Protein 4GEQ (pdb70)

Sequence (331 aa):
NDAAEVALYERLLQLRVLPGASDVHDVRFVFGDDSRCCWIEVAMHGDHVIGNSHPALDPKSRATLEHVLTVQGDLAAFLVVARDMLLASLANENILKLKLYRSLGVILDLENDQVLINRNDGNIDILPLDNNLSDFYKTKYIWERLGKMNDAAEVALYERLLQLRVLPGASDVHDVRFVFGDDSRCWIEVAMHGDHVIGNSHPALDPKSRATLEHVLTVQGDLAAFLVVARDMLLASLANENILKLKLYRSLGVILDLENDQVLINRDGNIDILPLDNNLSSDFYKTKYIWERLGKDPNEVRSFLQDLSQVLARKDPNEVRSFLQDLSQVLAR

GO terms:
  GO:0000776 kinetochore (C, IDA)
  GO:0031262 Ndc80 complex (C, IDA)
  GO:0000776 kinetochore (C, IMP)
  GO:0098653 centromere clustering (P, IMP)
  GO:0007059 chromosome segregation (P, IMP)
  GO:0031262 Ndc80 complex (C, IPI)
  GO:0005634 nucleus (C, EXP)
  GO:0005515 protein binding (F, IPI)
  GO:0000940 outer kinetochore (C, IDA)

CATH classification: 3.30.457.50

Radius of gyration: 21.84 Å; Cα contacts (8 Å, |Δi|>4): 534; chains: 6; bounding box: 34×61×45 Å

Structure (mmCIF, N/CA/C/O backbone):
data_4GEQ
#
_entry.id   4GEQ
#
_cell.length_a   34.142
_cell.length_b   61.848
_cell.length_c   139.056
_cell.angle_alpha   90.00
_cell.angle_beta   90.00
_cell.angle_gamma   90.00
#
_symmetry.space_group_name_H-M   'P 21 21 21'
#
loop_
_entity.id
_entity.type
_entity.pdbx_description
1 polymer 'Kinetochore protein SPC25'
2 polymer 'Kinetochore protein SPC24'
3 polymer 'Kinetochore-associated protein CNN1'
4 non-polymer GLYCEROL
5 water water
#
loop_
_atom_site.group_PDB
_atom_site.id
_atom_site.type_symbol
_atom_site.label_atom_id
_atom_site.label_alt_id
_atom_site.label_comp_id
_atom_site.label_asym_id
_atom_site.label_entity_id
_atom_site.label_seq_id
_atom_site.pdbx_PDB_ins_code
_atom_site.Cartn_x
_atom_site.Cartn_y
_atom_site.Cartn_z
_atom_site.occupancy
_atom_site.B_iso_or_equiv
_atom_site.auth_seq_id
_atom_site.auth_comp_id
_atom_site.auth_asym_id
_atom_site.auth_atom_id
_atom_site.pdbx_PDB_model_num
ATOM 1 N N . ASN A 1 2 ? -8.170 -11.958 5.331 1.00 29.97 133 ASN A N 1
ATOM 2 C CA . ASN A 1 2 ? -8.803 -12.566 6.518 1.00 31.60 133 ASN A CA 1
ATOM 3 C C . ASN A 1 2 ? -8.436 -11.751 7.768 1.00 32.24 133 ASN A C 1
ATOM 4 O O . ASN A 1 2 ? -7.248 -11.551 8.007 1.00 31.52 133 ASN A O 1
ATOM 9 N N . ASP A 1 3 ? -9.437 -11.265 8.540 1.00 28.88 134 ASP A N 1
ATOM 10 C CA . ASP A 1 3 ? -9.232 -10.324 9.646 1.00 28.10 134 ASP A CA 1
ATOM 11 C C . ASP A 1 3 ? -8.213 -10.776 10.705 1.00 31.36 134 ASP A C 1
ATOM 12 O O . ASP A 1 3 ? -7.353 -9.969 11.113 1.00 25.68 134 ASP A O 1
ATOM 17 N N . ALA A 1 4 ? -8.308 -12.042 11.150 1.00 31.20 135 ALA A N 1
ATOM 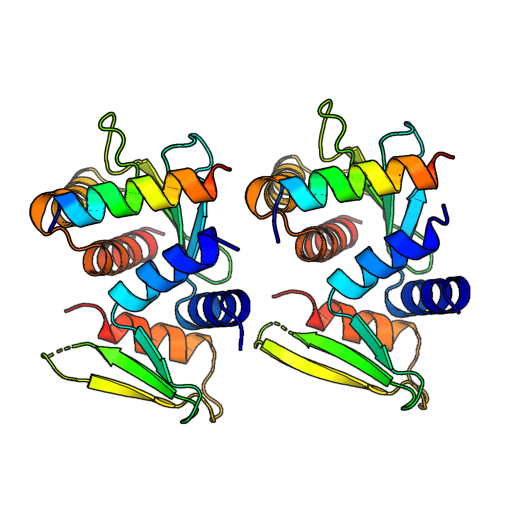18 C CA . ALA A 1 4 ? -7.422 -12.581 12.187 1.00 30.29 135 ALA A CA 1
ATOM 19 C C . ALA A 1 4 ? -5.970 -12.692 11.673 1.00 31.95 135 ALA A C 1
ATOM 20 O O . ALA A 1 4 ? -5.017 -12.480 12.443 1.00 30.30 135 ALA A O 1
ATOM 22 N N . ALA A 1 5 ? -5.817 -13.023 10.392 1.00 28.31 136 ALA A N 1
ATOM 23 C CA . ALA A 1 5 ? -4.521 -13.142 9.713 1.00 28.24 136 ALA A CA 1
ATOM 24 C C . ALA A 1 5 ? -3.897 -11.750 9.543 1.00 27.93 136 ALA A C 1
ATOM 25 O O . ALA A 1 5 ? -2.697 -11.590 9.764 1.00 25.57 136 ALA A O 1
ATOM 27 N N . GLU A 1 6 ? -4.736 -10.740 9.207 1.00 22.74 137 GLU A N 1
ATOM 28 C CA . GLU A 1 6 ? -4.312 -9.344 9.093 1.00 22.02 137 GLU A CA 1
ATOM 29 C C . GLU A 1 6 ? -3.809 -8.851 10.437 1.00 24.67 137 GLU A C 1
ATOM 30 O O . GLU A 1 6 ? -2.812 -8.132 10.494 1.00 24.48 137 GLU A O 1
ATOM 36 N N . VAL A 1 7 ? -4.543 -9.190 11.519 1.00 20.85 138 VAL A N 1
ATOM 37 C CA . VAL A 1 7 ? -4.198 -8.794 12.890 1.00 19.85 138 VAL A CA 1
ATOM 38 C C . VAL A 1 7 ? -2.818 -9.359 13.241 1.00 24.18 138 VAL A C 1
ATOM 39 O O . VAL A 1 7 ? -1.965 -8.615 13.712 1.00 22.76 138 VAL A O 1
ATOM 43 N N . ALA A 1 8 ? -2.635 -10.680 13.037 1.00 21.46 139 ALA A N 1
ATOM 44 C CA . ALA A 1 8 ? -1.395 -11.402 13.263 1.00 22.89 139 ALA A CA 1
ATOM 45 C C . ALA A 1 8 ? -0.222 -10.714 12.536 1.00 23.79 139 ALA A C 1
ATOM 46 O O . ALA A 1 8 ? 0.844 -10.554 13.126 1.00 22.85 139 ALA A O 1
ATOM 48 N N . LEU A 1 9 ? -0.451 -10.250 11.298 1.00 19.84 140 LEU A N 1
ATOM 49 C CA . LEU A 1 9 ? 0.572 -9.579 10.484 1.00 19.27 140 LEU A CA 1
ATOM 50 C C . LEU A 1 9 ? 0.907 -8.197 11.054 1.00 22.88 140 LEU A C 1
ATOM 51 O O . LEU A 1 9 ? 2.076 -7.864 11.189 1.00 23.13 140 LEU A O 1
ATOM 56 N N . TYR A 1 10 ? -0.106 -7.410 11.403 1.00 21.69 141 TYR A N 1
ATOM 57 C CA . TYR A 1 10 ? 0.093 -6.097 12.041 1.00 22.08 141 TYR A CA 1
ATOM 58 C C . TYR A 1 10 ? 0.876 -6.239 13.359 1.00 25.28 141 TYR A C 1
ATOM 59 O O . TYR A 1 10 ? 1.781 -5.443 13.646 1.00 25.39 141 TYR A O 1
ATOM 68 N N . GLU A 1 11 ? 0.525 -7.270 14.148 1.00 20.04 142 GLU A N 1
ATOM 69 C CA . GLU A 1 11 ? 1.192 -7.566 15.435 1.00 17.40 142 GLU A CA 1
ATOM 70 C C . GLU A 1 11 ? 2.661 -7.863 15.197 1.00 23.05 142 GLU A C 1
ATOM 71 O O . GLU A 1 11 ? 3.502 -7.349 15.913 1.00 21.81 142 GLU A O 1
ATOM 77 N N . ARG A 1 12 ? 2.973 -8.655 14.165 1.00 23.40 143 ARG A N 1
ATOM 78 C CA . ARG A 1 12 ? 4.353 -9.007 13.841 1.00 24.82 143 ARG A CA 1
ATOM 79 C C . ARG A 1 12 ? 5.122 -7.762 13.311 1.00 28.88 143 ARG A C 1
ATOM 80 O O . ARG A 1 12 ? 6.267 -7.540 13.711 1.00 28.04 143 ARG A O 1
ATOM 88 N N . LEU A 1 13 ? 4.505 -6.968 12.415 1.00 24.82 144 LEU A N 1
ATOM 89 C CA . LEU A 1 13 ? 5.152 -5.769 11.852 1.00 22.86 144 LEU A CA 1
ATOM 90 C C . LEU A 1 13 ? 5.391 -4.693 12.906 1.00 22.51 144 LEU A C 1
ATOM 91 O O . LEU A 1 13 ? 6.500 -4.213 13.005 1.00 21.66 144 LEU A O 1
ATOM 96 N N . LEU A 1 14 ? 4.390 -4.369 13.738 1.00 17.73 145 LEU A N 1
ATOM 97 C CA . LEU A 1 14 ? 4.499 -3.295 14.713 0.50 15.08 145 LEU A CA 1
ATOM 98 C C . LEU A 1 14 ? 4.982 -3.741 16.083 1.00 20.43 145 LEU A C 1
ATOM 99 O O . LEU A 1 14 ? 5.350 -2.907 16.914 1.00 16.72 145 LEU A O 1
ATOM 104 N N . GLN A 1 15 ? 4.929 -5.046 16.361 1.00 18.66 146 GLN A N 1
ATOM 105 C CA . GLN A 1 15 ? 5.216 -5.606 17.675 1.00 17.41 146 GLN A CA 1
ATOM 106 C C . GLN A 1 15 ? 4.314 -4.879 18.700 1.00 23.53 146 GLN A C 1
ATOM 107 O O . GLN A 1 15 ? 4.770 -4.500 19.786 1.00 24.69 146 GLN A O 1
ATOM 113 N N . LEU A 1 16 ? 3.027 -4.636 18.291 1.00 21.66 147 LEU A N 1
ATOM 114 C CA . LEU A 1 16 ? 2.001 -4.011 19.103 1.00 21.04 147 LEU A CA 1
ATOM 115 C C . LEU A 1 16 ? 0.774 -4.955 19.179 1.00 23.76 147 LEU A C 1
ATOM 116 O O . LEU A 1 16 ? 0.167 -5.305 18.161 1.00 18.99 147 LEU A O 1
ATOM 121 N N . ARG A 1 17 ? 0.466 -5.375 20.414 1.00 19.91 148 ARG A N 1
ATOM 122 C CA . ARG A 1 17 ? -0.602 -6.299 20.723 1.00 20.17 148 ARG A CA 1
ATOM 123 C C . ARG A 1 17 ? -1.621 -5.618 21.603 1.00 23.44 148 ARG A C 1
ATOM 124 O O . ARG A 1 17 ? -1.262 -4.996 22.586 1.00 22.90 148 ARG A O 1
ATOM 132 N N . VAL A 1 18 ? -2.881 -5.745 21.249 1.00 22.74 149 VAL A N 1
ATOM 133 C CA . VAL A 1 18 ? -4.016 -5.111 21.957 1.00 23.33 149 VAL A CA 1
ATOM 134 C C . VAL A 1 18 ? -4.720 -6.168 22.754 1.00 25.98 149 VAL A C 1
ATOM 135 O O . VAL A 1 18 ? -5.253 -7.120 22.191 1.00 26.62 149 VAL A O 1
ATOM 139 N N . LEU A 1 19 ? -4.690 -6.009 24.080 1.00 22.39 150 LEU A N 1
ATOM 140 C CA . LEU A 1 19 ? -5.194 -6.973 25.029 1.00 22.03 150 LEU A CA 1
ATOM 141 C C . LEU A 1 19 ? -6.248 -6.415 26.003 1.00 24.30 150 LEU A C 1
ATOM 142 O O . LEU A 1 19 ? -6.287 -5.209 26.252 1.00 21.13 150 LEU A O 1
ATOM 147 N N . PRO A 1 20 ? -7.047 -7.287 26.653 1.00 23.71 151 PRO A N 1
ATOM 148 C CA . PRO A 1 20 ? -7.950 -6.781 27.710 1.00 25.49 151 PRO A CA 1
ATOM 149 C C . PRO A 1 20 ? -7.140 -6.238 28.889 1.00 29.40 151 PRO A C 1
ATOM 150 O O . PRO A 1 20 ? -5.993 -6.660 29.116 1.00 25.62 151 PRO A O 1
ATOM 154 N N . GLY A 1 21 ? -7.730 -5.312 29.637 1.00 28.86 152 GLY A N 1
ATOM 155 C CA . GLY A 1 21 ? -7.084 -4.772 30.829 1.00 28.46 152 GLY A CA 1
ATOM 156 C C . GLY A 1 21 ? -6.893 -5.888 31.837 1.00 33.25 152 GLY A C 1
ATOM 157 O O . GLY A 1 21 ? -7.699 -6.821 31.863 1.00 33.41 152 GLY A O 1
ATOM 158 N N . ALA A 1 22 ? -5.800 -5.859 32.624 1.00 31.32 153 ALA A N 1
ATOM 159 C CA . ALA A 1 22 ? -5.563 -6.919 33.613 1.00 32.67 153 ALA A CA 1
ATOM 160 C C . ALA A 1 22 ? -6.451 -6.734 34.820 1.00 38.42 153 ALA A C 1
ATOM 161 O O . ALA A 1 22 ? -7.042 -7.695 35.301 1.00 40.29 153 ALA A O 1
ATOM 163 N N . SER A 1 23 ? -6.539 -5.487 35.298 1.00 35.14 154 SER A N 1
ATOM 164 C CA . SER A 1 23 ? -7.263 -5.075 36.490 1.00 36.00 154 SER A CA 1
ATOM 165 C C . SER A 1 23 ? -8.771 -4.898 36.271 1.00 40.08 154 SER A C 1
ATOM 166 O O . SER A 1 23 ? -9.555 -5.415 37.065 1.00 44.40 154 SER A O 1
ATOM 169 N N . ASP A 1 24 ? -9.184 -4.155 35.231 1.00 32.50 155 ASP A N 1
ATOM 170 C CA . ASP A 1 24 ? -10.583 -3.810 35.016 1.00 32.14 155 ASP A CA 1
ATOM 171 C C . ASP A 1 24 ? -11.081 -4.092 33.583 1.00 35.09 155 ASP A C 1
ATOM 172 O O . ASP A 1 24 ? -10.285 -4.185 32.633 1.00 32.45 155 ASP A O 1
ATOM 177 N N . VAL A 1 25 ? -12.416 -4.193 33.445 1.00 32.95 156 VAL A N 1
ATOM 178 C CA . VAL A 1 25 ? -13.140 -4.435 32.196 1.00 33.97 156 VAL A CA 1
ATOM 179 C C . VAL A 1 25 ? -13.083 -3.194 31.294 1.00 34.63 156 VAL A C 1
ATOM 180 O O . VAL A 1 25 ? -13.222 -3.348 30.096 1.00 36.05 156 VAL A O 1
ATOM 184 N N . HIS A 1 26 ? -12.880 -1.980 31.848 1.00 30.03 157 HIS A N 1
ATOM 185 C CA . HIS A 1 26 ? -12.833 -0.750 31.047 1.00 29.32 157 HIS A CA 1
ATOM 186 C C . HIS A 1 26 ? -11.458 -0.445 30.478 1.00 31.85 157 HIS A C 1
ATOM 187 O O . HIS A 1 26 ? -11.334 0.512 29.710 1.00 31.15 157 HIS A O 1
ATOM 194 N N . ASP A 1 27 ? -10.425 -1.244 30.816 1.00 26.69 158 ASP A N 1
ATOM 195 C CA . ASP A 1 27 ? -9.094 -0.964 30.329 1.00 26.03 158 ASP A CA 1
ATOM 196 C C . ASP A 1 27 ? -8.730 -1.745 29.081 1.00 27.68 158 ASP A C 1
ATOM 197 O O . ASP A 1 27 ? -9.144 -2.892 28.888 1.00 29.67 158 ASP A O 1
ATOM 202 N N . VAL A 1 28 ? -7.945 -1.089 28.246 1.00 18.16 159 VAL A N 1
ATOM 203 C CA . VAL A 1 28 ? -7.356 -1.647 27.049 1.00 16.91 159 VAL A CA 1
ATOM 204 C C . VAL A 1 28 ? -5.866 -1.662 27.337 1.00 21.02 159 VAL A C 1
ATOM 205 O O . VAL A 1 28 ? -5.333 -0.616 27.720 1.00 22.87 159 VAL A O 1
ATOM 209 N N . ARG A 1 29 ? -5.201 -2.817 27.194 1.00 15.14 160 ARG A N 1
ATOM 210 C CA . ARG A 1 29 ? -3.755 -2.881 27.434 1.00 15.69 160 ARG A CA 1
ATOM 211 C C . ARG A 1 29 ? -3.008 -2.951 26.096 1.00 20.25 160 ARG A C 1
ATOM 212 O O . ARG A 1 29 ? -3.299 -3.829 25.284 1.00 21.67 160 ARG A O 1
ATOM 220 N N . PHE A 1 30 ? -2.109 -1.980 25.845 1.00 15.68 161 PHE A N 1
ATOM 221 C CA . PHE A 1 30 ? -1.256 -1.895 24.644 1.00 14.88 161 PHE A CA 1
ATOM 222 C C . PHE A 1 30 ? 0.099 -2.427 25.039 1.00 20.27 161 PHE A C 1
ATOM 223 O O . PHE A 1 30 ? 0.713 -1.881 25.945 1.00 18.92 161 PHE A O 1
ATOM 231 N N . VAL A 1 31 ? 0.522 -3.530 24.443 1.00 17.14 162 VAL A N 1
ATOM 232 C CA . VAL A 1 31 ? 1.777 -4.197 24.762 1.00 15.23 162 VAL A CA 1
ATOM 233 C C . VAL A 1 31 ? 2.713 -3.980 23.603 1.00 20.63 162 VAL A C 1
ATOM 234 O O . VAL A 1 31 ? 2.347 -4.261 22.453 1.00 17.63 162 VAL A O 1
ATOM 238 N N . PHE A 1 32 ? 3.927 -3.483 23.898 1.00 18.32 163 PHE A N 1
ATOM 239 C CA . PHE A 1 32 ? 4.930 -3.221 22.875 1.00 18.44 163 PHE A CA 1
ATOM 240 C C . PHE A 1 32 ? 6.129 -4.163 23.028 1.00 24.27 163 PHE A C 1
ATOM 241 O O . PHE A 1 32 ? 6.533 -4.489 24.145 1.00 21.54 163 PHE A O 1
ATOM 249 N N . GLY A 1 33 ? 6.689 -4.565 21.904 1.00 24.91 164 GLY A N 1
ATOM 250 C CA . GLY A 1 33 ? 7.897 -5.388 21.874 1.00 27.75 164 GLY A CA 1
ATOM 251 C C . GLY A 1 33 ? 7.639 -6.858 21.639 1.00 35.06 164 GLY A C 1
ATOM 252 O O . GLY A 1 33 ? 6.587 -7.378 22.019 1.00 32.78 164 GLY A O 1
ATOM 253 N N . ASP A 1 34 ? 8.628 -7.531 21.033 1.00 37.58 165 ASP A N 1
ATOM 254 C CA . ASP A 1 34 ? 8.591 -8.954 20.686 1.00 40.53 165 ASP A CA 1
ATOM 255 C C . ASP A 1 34 ? 8.381 -9.821 21.927 1.00 46.87 165 ASP A C 1
ATOM 256 O O . ASP A 1 34 ? 7.563 -10.738 21.893 1.00 48.91 165 ASP A O 1
ATOM 258 N N . ASP A 1 35 ? 9.059 -9.487 23.029 1.00 43.17 166 ASP A N 1
ATOM 259 C CA . ASP A 1 35 ? 8.968 -10.201 24.304 1.00 43.66 166 ASP A CA 1
ATOM 260 C C . ASP A 1 35 ? 7.884 -9.628 25.235 1.00 48.31 166 ASP A C 1
ATOM 261 O O . ASP A 1 35 ? 7.770 -10.081 26.375 1.00 49.15 166 ASP A O 1
ATOM 266 N N . SER A 1 36 ? 7.093 -8.636 24.759 1.00 45.12 167 SER A N 1
ATOM 267 C CA . SER A 1 36 ? 6.047 -7.965 25.551 1.00 44.30 167 SER A CA 1
ATOM 268 C C . SER A 1 36 ? 6.685 -7.269 26.787 1.00 45.80 167 SER A C 1
ATOM 269 O O . SER A 1 36 ? 6.144 -7.323 27.891 1.00 46.84 167 SER A O 1
ATOM 272 N N . ARG A 1 37 ? 7.857 -6.641 26.575 1.00 38.75 168 ARG A N 1
ATOM 273 C CA . ARG A 1 37 ? 8.658 -5.995 27.612 1.00 38.39 168 ARG A CA 1
ATOM 274 C C . ARG A 1 37 ? 8.008 -4.736 28.206 1.00 37.14 168 ARG A C 1
ATOM 275 O O . ARG A 1 37 ? 8.307 -4.397 29.350 1.00 37.77 168 ARG A O 1
ATOM 277 N N . CYS A 1 38 ? 7.151 -4.034 27.440 1.00 27.73 169 CYS A N 1
ATOM 278 C CA A CYS A 1 38 ? 6.515 -2.872 28.023 0.50 25.68 169 CYS A CA 1
ATOM 279 C CA B CYS A 1 38 ? 6.525 -2.776 27.863 0.50 25.27 169 CYS A CA 1
ATOM 280 C C . CYS A 1 38 ? 5.038 -2.800 27.622 1.00 26.32 169 CYS A C 1
ATOM 281 O O . CYS A 1 38 ? 4.618 -3.355 26.610 1.00 25.71 169 CYS A O 1
ATOM 286 N N . TRP A 1 39 ? 4.250 -2.150 28.479 1.00 20.03 170 TRP A N 1
ATOM 287 C CA . TRP A 1 39 ? 2.803 -2.044 28.261 1.00 18.76 170 TRP A CA 1
ATOM 288 C C . TRP A 1 39 ? 2.233 -0.810 28.913 1.00 17.88 170 TRP A C 1
ATOM 289 O O . TRP A 1 39 ? 2.840 -0.274 29.840 1.00 17.05 170 TRP A O 1
ATOM 300 N N . ILE A 1 40 ? 1.045 -0.398 28.474 1.00 13.28 171 ILE A N 1
ATOM 301 C CA . ILE A 1 40 ? 0.333 0.735 29.061 1.00 13.63 171 ILE A CA 1
ATOM 302 C C . ILE A 1 40 ? -1.163 0.468 28.960 1.00 16.22 171 ILE A C 1
ATOM 303 O O . ILE A 1 40 ? -1.639 0.059 27.897 1.00 16.70 171 ILE A O 1
ATOM 308 N N . GLU A 1 41 ? -1.908 0.740 30.047 1.00 15.03 172 GLU A N 1
ATOM 309 C CA . GLU A 1 41 ? -3.381 0.575 30.005 1.00 13.26 172 GLU A CA 1
ATOM 310 C C . GLU A 1 41 ? -4.077 1.918 29.954 1.00 17.68 172 GLU A C 1
ATOM 311 O O . GLU A 1 41 ? -3.577 2.885 30.525 1.00 17.48 172 GLU A O 1
ATOM 317 N N . VAL A 1 42 ? -5.238 1.991 29.239 1.00 14.99 173 VAL A N 1
ATOM 318 C CA . VAL A 1 42 ? -6.028 3.204 29.101 1.00 15.77 173 VAL A CA 1
ATOM 319 C C . VAL A 1 42 ? -7.493 2.825 29.290 1.00 24.98 173 VAL A C 1
ATOM 320 O O . VAL A 1 42 ? -7.892 1.706 28.950 1.00 25.21 173 VAL A O 1
ATOM 324 N N . ALA A 1 43 ? -8.284 3.764 29.813 1.00 24.65 174 ALA A N 1
ATOM 325 C CA . ALA A 1 43 ? -9.715 3.597 30.094 1.00 27.71 174 ALA A CA 1
ATOM 326 C C . ALA A 1 43 ? -10.437 4.860 29.725 1.00 38.36 174 ALA A C 1
ATOM 327 O O . ALA A 1 43 ? -9.864 5.953 29.867 1.00 39.24 174 ALA A O 1
ATOM 329 N N . MET A 1 44 ? -11.698 4.737 29.254 1.00 38.78 175 MET A N 1
ATOM 330 C CA . MET A 1 44 ? -12.496 5.909 28.901 1.00 41.47 175 MET A CA 1
ATOM 331 C C . MET A 1 44 ? -13.838 5.854 29.628 1.00 49.41 175 MET A C 1
ATOM 332 O O . MET A 1 44 ? -14.879 6.245 29.080 1.00 50.20 175 MET A O 1
ATOM 337 N N . HIS A 1 45 ? -13.792 5.404 30.900 1.00 47.83 176 HIS A N 1
ATOM 338 C CA . HIS A 1 45 ? -14.968 5.272 31.753 1.00 50.90 176 HIS A CA 1
ATOM 339 C C . HIS A 1 45 ? -15.112 6.480 32.723 1.00 58.20 176 HIS A C 1
ATOM 340 O O . HIS A 1 45 ? -16.102 6.564 33.462 1.00 58.80 176 HIS A O 1
ATOM 347 N N . GLY A 1 46 ? -14.176 7.431 32.643 1.00 55.45 177 GLY A N 1
ATOM 348 C CA . GLY A 1 46 ? -14.222 8.669 33.416 1.00 57.59 177 GLY A CA 1
ATOM 349 C C . GLY A 1 46 ? -13.576 8.661 34.784 1.00 62.51 177 GLY A C 1
ATOM 350 O O . GLY A 1 46 ? -13.443 9.725 35.396 1.00 65.35 177 GLY A O 1
ATOM 351 N N . ASP A 1 47 ? -13.188 7.472 35.286 1.00 56.02 178 ASP A N 1
ATOM 352 C CA . ASP A 1 47 ? -12.533 7.327 36.589 1.00 54.41 178 ASP A CA 1
ATOM 353 C C . ASP A 1 47 ?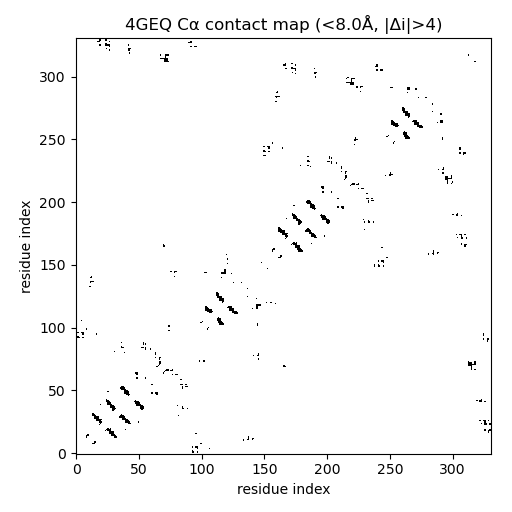 -11.079 7.794 36.504 1.00 54.90 178 ASP A C 1
ATOM 354 O O . ASP A 1 47 ? -10.516 8.246 37.512 1.00 54.03 178 ASP A O 1
ATOM 359 N N . HIS A 1 48 ? -10.466 7.624 35.290 1.00 46.66 179 HIS A N 1
ATOM 360 C CA . HIS A 1 48 ? -9.097 7.971 34.903 1.00 43.10 179 HIS A CA 1
ATOM 361 C C . HIS A 1 48 ? -8.956 7.767 33.387 1.00 42.91 179 HIS A C 1
ATOM 362 O O . HIS A 1 48 ? -9.821 7.133 32.781 1.00 43.98 179 HIS A O 1
ATOM 369 N N . VAL A 1 49 ? -7.870 8.267 32.788 1.00 33.61 180 VAL A N 1
ATOM 370 C CA . VAL A 1 49 ? -7.588 8.080 31.365 1.00 31.23 180 VAL A CA 1
ATOM 371 C C . VAL A 1 49 ? -6.364 7.141 31.269 1.00 30.25 180 VAL A C 1
ATOM 372 O O . VAL A 1 49 ? -6.507 6.000 30.842 1.00 29.20 180 VAL A O 1
ATOM 376 N N . ILE A 1 50 ? -5.199 7.584 31.746 1.00 24.18 181 ILE A N 1
ATOM 377 C CA . ILE A 1 50 ? -3.997 6.762 31.741 1.00 21.60 181 ILE A CA 1
ATOM 378 C C . ILE A 1 50 ? -4.044 5.842 32.958 1.00 22.46 181 ILE A C 1
ATOM 379 O O . ILE A 1 50 ? -4.157 6.319 34.075 1.00 22.50 181 ILE A O 1
ATOM 384 N N . GLY A 1 51 ? -4.023 4.533 32.721 1.00 17.17 182 GLY A N 1
ATOM 385 C CA . GLY A 1 51 ? -4.034 3.559 33.804 1.00 17.00 182 GLY A CA 1
ATOM 386 C C . GLY A 1 51 ? -2.604 3.221 34.147 1.00 22.34 182 GLY A C 1
ATOM 387 O O . GLY A 1 51 ? -1.735 4.108 34.161 1.00 23.06 182 GLY A O 1
ATOM 388 N N . ASN A 1 52 ? -2.357 1.929 34.447 1.00 16.92 183 ASN A N 1
ATOM 389 C CA . ASN A 1 52 ? -1.053 1.437 34.849 1.00 14.28 183 ASN A CA 1
ATOM 390 C C . ASN A 1 52 ? -0.163 1.232 33.640 1.00 18.62 183 ASN A C 1
ATOM 391 O O . ASN A 1 52 ? -0.645 1.193 32.503 1.00 15.57 183 ASN A O 1
ATOM 396 N N . SER A 1 53 ? 1.147 1.104 33.873 1.00 17.14 184 SER A N 1
ATOM 397 C CA . SER A 1 53 ? 2.064 0.855 32.775 1.00 17.55 184 SER A CA 1
ATOM 398 C C . SER A 1 53 ? 3.325 0.152 33.287 1.00 21.29 184 SER A C 1
ATOM 399 O O . SER A 1 53 ? 3.556 0.056 34.492 1.00 20.47 184 SER A O 1
ATOM 402 N N . HIS A 1 54 ? 4.067 -0.411 32.388 1.00 18.61 185 HIS A N 1
ATOM 403 C CA . HIS A 1 54 ? 5.346 -0.991 32.711 1.00 21.91 185 HIS A CA 1
ATOM 404 C C . HIS A 1 54 ? 6.321 -0.587 31.637 1.00 26.68 185 HIS A C 1
ATOM 405 O O . HIS A 1 54 ? 6.085 -0.938 30.494 1.00 27.06 185 HIS A O 1
ATOM 412 N N . PRO A 1 55 ? 7.414 0.134 31.954 1.00 23.61 186 PRO A N 1
ATOM 413 C CA . PRO A 1 55 ? 7.752 0.709 33.274 1.00 23.30 186 PRO A CA 1
ATOM 414 C C . PRO A 1 55 ? 6.700 1.767 33.668 1.00 24.32 186 PRO A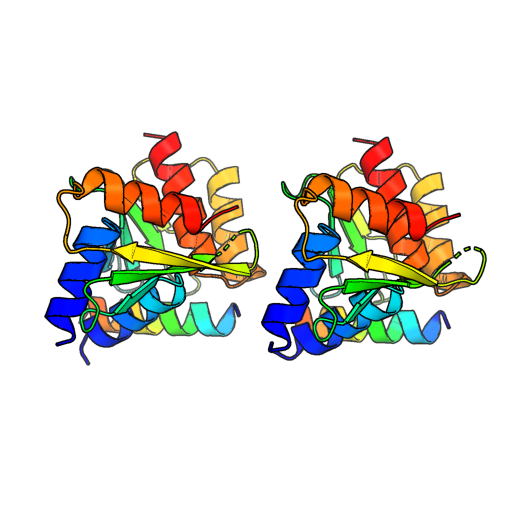 C 1
ATOM 415 O O . PRO A 1 55 ? 5.984 2.299 32.782 1.00 19.75 186 PRO A O 1
ATOM 419 N N . ALA A 1 56 ? 6.564 2.031 34.990 1.00 19.59 187 ALA A N 1
ATOM 420 C CA . ALA A 1 56 ? 5.643 3.067 35.491 1.00 19.84 187 ALA A CA 1
ATOM 421 C C . ALA A 1 56 ? 6.211 4.394 35.025 1.00 23.42 187 ALA A C 1
ATOM 422 O O . ALA A 1 56 ? 7.425 4.477 34.852 1.00 21.12 187 ALA A O 1
ATOM 424 N N . LEU A 1 57 ? 5.381 5.401 34.748 1.00 19.83 188 LEU A N 1
ATOM 425 C CA . LEU A 1 57 ? 5.953 6.666 34.228 1.00 19.33 188 LEU A CA 1
ATOM 426 C C . LEU A 1 57 ? 5.818 7.815 35.209 1.00 24.21 188 LEU A C 1
ATOM 427 O O . LEU A 1 57 ? 4.913 7.818 36.045 1.00 22.15 188 LEU A O 1
ATOM 432 N N . ASP A 1 58 ? 6.679 8.823 35.061 1.00 25.67 189 ASP A N 1
ATOM 433 C CA . ASP A 1 58 ? 6.681 10.046 35.876 1.00 27.95 189 ASP A CA 1
ATOM 434 C C . ASP A 1 58 ? 5.388 10.878 35.618 1.00 31.74 189 ASP A C 1
ATOM 435 O O . ASP A 1 58 ? 4.753 10.678 34.579 1.00 31.21 189 ASP A O 1
ATOM 440 N N . PRO A 1 59 ? 4.997 11.831 36.499 1.00 29.34 190 PRO A N 1
ATOM 441 C CA . PRO A 1 59 ? 3.735 12.572 36.268 1.00 29.28 190 PRO A CA 1
ATOM 442 C C . PRO A 1 59 ? 3.720 13.424 35.004 1.00 34.72 190 PRO A C 1
ATOM 443 O O . PRO A 1 59 ? 2.657 13.588 34.419 1.00 33.83 190 PRO A O 1
ATOM 447 N N . LYS A 1 60 ? 4.873 13.977 34.592 1.00 33.18 191 LYS A N 1
ATOM 448 C CA . LYS A 1 60 ? 4.936 14.827 33.399 1.00 33.59 191 LYS A CA 1
ATOM 449 C C . LYS A 1 60 ? 4.699 14.013 32.134 1.00 34.33 191 LYS A C 1
ATOM 450 O O . LYS A 1 60 ? 3.995 14.478 31.229 1.00 33.78 191 LYS A O 1
ATOM 456 N N . SER A 1 61 ? 5.266 12.792 32.085 1.00 28.73 192 SER A N 1
ATOM 457 C CA . SER A 1 61 ? 5.112 11.886 30.950 1.00 26.83 192 SER A CA 1
ATOM 458 C C . SER A 1 61 ? 3.655 11.454 30.839 1.00 30.09 192 SER A C 1
ATOM 459 O O . SER A 1 61 ? 3.066 11.498 29.749 1.00 29.97 192 SER A O 1
ATOM 462 N N . ARG A 1 62 ? 3.067 11.105 31.986 1.00 25.48 193 ARG A N 1
ATOM 463 C CA . ARG A 1 62 ? 1.667 10.692 32.111 1.00 24.67 193 ARG A CA 1
ATOM 464 C C . ARG A 1 62 ? 0.719 11.832 31.730 1.00 29.76 193 ARG A C 1
ATOM 465 O O . ARG A 1 62 ? -0.307 11.568 31.096 1.00 29.81 193 ARG A O 1
ATOM 473 N N . ALA A 1 63 ? 1.056 13.094 32.101 1.00 25.82 194 ALA A N 1
ATOM 474 C CA . ALA A 1 63 ? 0.220 14.249 31.739 1.00 27.02 194 ALA A CA 1
ATOM 475 C C . ALA A 1 63 ? 0.270 14.505 30.228 1.00 30.64 194 ALA A C 1
ATOM 476 O O . ALA A 1 63 ? -0.762 14.819 29.652 1.00 30.91 194 ALA A O 1
ATOM 478 N N . THR A 1 64 ? 1.445 14.316 29.577 1.00 26.77 195 THR A N 1
ATOM 479 C CA . THR A 1 64 ? 1.592 14.466 28.117 1.00 25.36 195 THR A CA 1
ATOM 480 C C . THR A 1 64 ? 0.724 13.440 27.426 1.00 28.62 195 THR A C 1
ATOM 481 O O . THR A 1 64 ? -0.002 13.795 26.503 1.00 29.07 195 THR A O 1
ATOM 485 N N . LEU A 1 65 ? 0.777 12.170 27.879 1.00 23.93 196 LEU A N 1
ATOM 486 C CA . LEU A 1 65 ? -0.011 11.096 27.263 1.00 22.60 196 LEU A CA 1
ATOM 487 C C . LEU A 1 65 ? -1.501 11.351 27.370 1.00 26.69 196 LEU A C 1
ATOM 488 O O . LEU A 1 65 ? -2.194 11.212 26.372 1.00 27.00 196 LEU A O 1
ATOM 493 N N . GLU A 1 66 ? -1.990 11.745 28.570 1.00 23.81 197 GLU A N 1
ATOM 494 C CA . GLU A 1 66 ? -3.405 12.088 28.805 1.00 26.21 197 GLU A CA 1
ATOM 495 C C . GLU A 1 66 ? -3.865 13.195 27.846 1.00 30.51 197 GLU A C 1
ATOM 496 O O . GLU A 1 66 ? -4.950 13.069 27.271 1.00 30.65 197 GLU A O 1
ATOM 502 N N . HIS A 1 67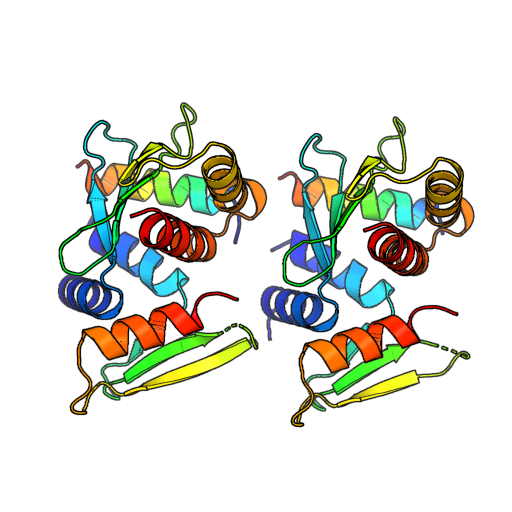 ? -3.029 14.256 27.664 1.00 28.06 198 HIS A N 1
ATOM 503 C CA . HIS A 1 67 ? -3.284 15.411 26.781 1.00 31.32 198 HIS A CA 1
ATOM 504 C C . HIS A 1 67 ? -3.402 14.959 25.327 1.00 33.71 198 HIS A C 1
ATOM 505 O O . HIS A 1 67 ? -4.313 15.407 24.634 1.00 33.34 198 HIS A O 1
ATOM 512 N N . VAL A 1 68 ? -2.519 14.055 24.868 1.00 28.94 199 VAL A N 1
ATOM 513 C CA . VAL A 1 68 ? -2.555 13.563 23.472 1.00 29.21 199 VAL A CA 1
ATOM 514 C C . VAL A 1 68 ? -3.918 12.857 23.198 1.00 33.50 199 VAL A C 1
ATOM 515 O O . VAL A 1 68 ? -4.476 13.022 22.112 1.00 33.72 199 VAL A O 1
ATOM 519 N N . LEU A 1 69 ? -4.479 12.157 24.210 1.00 29.99 200 LEU A N 1
ATOM 520 C CA . LEU A 1 69 ? -5.757 11.454 24.076 1.00 30.53 200 LEU A CA 1
ATOM 521 C C . LEU A 1 69 ? -6.989 12.344 24.207 1.00 39.07 200 LEU A C 1
ATOM 522 O O . LEU A 1 69 ? -7.879 12.238 23.380 1.00 40.88 200 LEU A O 1
ATOM 527 N N . THR A 1 70 ? -7.062 13.177 25.256 1.00 38.43 201 THR A N 1
ATOM 528 C CA . THR A 1 70 ? -8.218 14.024 25.618 1.00 40.95 201 THR A CA 1
ATOM 529 C C . THR A 1 70 ? -8.207 15.446 25.026 1.00 49.38 201 THR A C 1
ATOM 530 O O . THR A 1 70 ? -9.269 16.078 24.946 1.00 50.85 201 THR A O 1
ATOM 534 N N . VAL A 1 71 ? -7.033 15.977 24.680 1.00 46.59 202 VAL A N 1
ATOM 535 C CA . VAL A 1 71 ? -6.964 17.322 24.109 1.00 49.40 202 VAL A CA 1
ATOM 536 C C . VAL A 1 71 ? -6.837 17.199 22.563 1.00 51.36 202 VAL A C 1
ATOM 537 O O . VAL A 1 71 ? -7.704 17.712 21.854 1.00 52.75 202 VAL A O 1
ATOM 541 N N . GLN A 1 72 ? -5.796 16.491 22.054 1.00 44.12 203 GLN A N 1
ATOM 542 C CA . GLN A 1 72 ? -5.602 16.308 20.606 1.00 43.35 203 GLN A CA 1
ATOM 543 C C . GLN A 1 72 ? -6.467 15.168 20.028 1.00 45.71 203 GLN A C 1
ATOM 544 O O . GLN A 1 72 ? -6.652 15.107 18.818 1.00 46.07 203 GLN A O 1
ATOM 546 N N . GLY A 1 73 ? -6.976 14.282 20.883 1.00 41.22 204 GLY A N 1
ATOM 547 C CA . GLY A 1 73 ? -7.807 13.147 20.486 1.00 40.13 204 GLY A CA 1
ATOM 548 C C . GLY A 1 73 ? -7.174 12.301 19.406 1.00 42.16 204 GLY A C 1
ATOM 549 O O . GLY A 1 73 ? -7.848 11.907 18.457 1.00 43.12 204 GLY A O 1
ATOM 550 N N . ASP A 1 74 ? -5.855 12.067 19.518 1.00 35.37 205 ASP A N 1
ATOM 551 C CA . ASP A 1 74 ? -5.094 11.359 18.501 1.00 33.05 205 ASP A CA 1
ATOM 552 C C . ASP A 1 74 ? -4.566 10.035 19.046 1.00 32.85 205 ASP A C 1
ATOM 553 O O . ASP A 1 74 ? -3.484 9.998 19.640 1.00 30.08 205 ASP A O 1
ATOM 558 N N . LEU A 1 75 ? -5.304 8.933 18.802 1.00 29.85 206 LEU A N 1
ATOM 559 C CA . LEU A 1 75 ? -4.904 7.600 19.277 1.00 28.98 206 LEU A CA 1
ATOM 560 C C . LEU A 1 75 ? -3.543 7.160 18.716 1.00 30.11 206 LEU A C 1
ATOM 561 O O . LEU A 1 75 ? -2.737 6.592 19.459 1.00 28.44 206 LEU A O 1
ATOM 566 N N . ALA A 1 76 ? -3.276 7.434 17.423 1.00 25.60 207 ALA A N 1
ATOM 567 C CA . ALA A 1 76 ? -1.999 7.112 16.767 1.00 23.53 207 ALA A CA 1
ATOM 568 C C . ALA A 1 76 ? -0.824 7.790 17.467 1.00 26.03 207 ALA A C 1
ATOM 569 O O . ALA A 1 76 ? 0.128 7.111 17.855 1.00 25.06 207 ALA A O 1
ATOM 571 N N . ALA A 1 77 ? -0.880 9.127 17.625 1.00 23.39 208 ALA A N 1
ATOM 572 C CA . ALA A 1 77 ? 0.170 9.903 18.270 1.00 23.33 208 ALA A CA 1
ATOM 573 C C . ALA A 1 77 ? 0.358 9.440 19.716 1.00 25.78 208 ALA A C 1
ATOM 574 O O . ALA A 1 77 ? 1.500 9.391 20.177 1.00 22.02 208 ALA A O 1
ATOM 576 N N . PHE A 1 78 ? -0.755 9.020 20.409 1.00 21.46 209 PHE A N 1
ATOM 577 C CA . PHE A 1 78 ? -0.647 8.491 21.781 1.00 21.37 209 PHE A CA 1
ATOM 578 C C . PHE A 1 78 ? 0.224 7.233 21.772 1.00 26.73 209 PHE A C 1
ATOM 579 O O . PHE A 1 78 ? 1.097 7.103 22.622 1.00 27.70 209 PHE A O 1
ATOM 587 N N . LEU A 1 79 ? -0.009 6.312 20.819 1.00 22.51 210 LEU A N 1
ATOM 588 C CA . LEU A 1 79 ? 0.760 5.058 20.763 1.00 21.98 210 LEU A CA 1
ATOM 589 C C . LEU A 1 79 ? 2.210 5.325 20.418 1.00 23.50 210 LEU A C 1
ATOM 590 O O . LEU A 1 79 ? 3.078 4.706 21.015 1.00 22.06 210 LEU A O 1
ATOM 595 N N . VAL A 1 80 ? 2.480 6.244 19.480 1.00 20.27 211 VAL A N 1
ATOM 596 C CA . VAL A 1 80 ? 3.872 6.565 19.123 1.00 20.75 211 VAL A CA 1
ATOM 597 C C . VAL A 1 80 ? 4.593 7.146 20.368 1.00 24.34 211 VAL A C 1
ATOM 598 O O . VAL A 1 80 ? 5.663 6.659 20.717 1.00 24.51 211 VAL A O 1
ATOM 602 N N . VAL A 1 81 ? 3.987 8.149 21.042 1.00 20.19 212 VAL A N 1
ATOM 603 C CA . VAL A 1 81 ? 4.606 8.785 22.228 1.00 20.42 212 VAL A CA 1
ATOM 604 C C . VAL A 1 81 ? 4.719 7.790 23.362 1.00 20.53 212 VAL A C 1
ATOM 605 O O . VAL A 1 81 ? 5.783 7.696 23.962 1.00 21.03 212 VAL A O 1
ATOM 609 N N . ALA A 1 82 ? 3.652 7.026 23.650 1.00 18.55 213 ALA A N 1
ATOM 610 C CA . ALA A 1 82 ? 3.680 6.043 24.743 1.00 18.56 213 ALA A CA 1
ATOM 611 C C . ALA A 1 82 ? 4.788 5.033 24.515 1.00 20.78 213 ALA A C 1
ATOM 612 O O . ALA A 1 82 ? 5.514 4.740 25.430 1.00 19.60 213 ALA A O 1
ATOM 614 N N . ARG A 1 83 ? 4.952 4.564 23.290 1.00 19.56 214 ARG A N 1
ATOM 615 C CA . ARG A 1 83 ? 5.979 3.579 22.936 1.00 19.70 214 ARG A CA 1
ATOM 616 C C . ARG A 1 83 ? 7.375 4.103 23.201 1.00 22.48 214 ARG A C 1
ATOM 617 O O . ARG A 1 83 ? 8.202 3.359 23.714 1.00 20.05 214 ARG A O 1
ATOM 625 N N . ASP A 1 84 ? 7.631 5.372 22.811 1.00 21.13 215 ASP A N 1
ATOM 626 C CA . ASP A 1 84 ? 8.895 6.064 22.996 1.00 23.00 215 ASP A CA 1
ATOM 627 C C . ASP A 1 84 ? 9.219 6.186 24.472 1.00 25.09 215 ASP A C 1
ATOM 628 O O . ASP A 1 84 ? 10.324 5.837 24.875 1.00 24.30 215 ASP A O 1
ATOM 633 N N . MET A 1 85 ? 8.259 6.669 25.264 1.00 19.88 216 MET A N 1
ATOM 634 C CA . MET A 1 85 ? 8.394 6.846 26.705 1.00 20.10 216 MET A CA 1
ATOM 635 C C . MET A 1 85 ? 8.642 5.548 27.419 1.00 24.17 216 MET A C 1
ATOM 636 O O . MET A 1 85 ? 9.547 5.488 28.264 1.00 22.83 216 MET A O 1
ATOM 641 N N . LEU A 1 86 ? 7.885 4.484 27.068 1.00 20.13 217 LEU A N 1
ATOM 642 C CA . LEU A 1 86 ? 8.071 3.195 27.760 1.00 18.05 217 LEU A CA 1
ATOM 643 C C . LEU A 1 86 ? 9.407 2.582 27.433 1.00 23.92 217 LEU A C 1
ATOM 644 O O . LEU A 1 86 ? 10.094 2.136 28.347 1.00 22.88 217 LEU A O 1
ATOM 649 N N . LEU A 1 87 ? 9.836 2.647 26.144 1.00 23.84 218 LEU A N 1
ATOM 650 C CA . LEU A 1 87 ? 11.148 2.135 25.750 1.00 25.63 218 LEU A CA 1
ATOM 651 C C . LEU A 1 87 ? 12.312 2.930 26.333 1.00 31.95 218 LEU A C 1
ATOM 652 O O . LEU A 1 87 ? 13.351 2.341 26.628 1.00 33.31 218 LEU A O 1
ATOM 657 N N . ALA A 1 88 ? 12.173 4.266 26.447 1.00 28.76 219 ALA A N 1
ATOM 658 C CA . ALA A 1 88 ? 13.221 5.124 26.994 1.00 30.20 219 ALA A CA 1
ATOM 659 C C . ALA A 1 88 ? 13.364 4.931 28.524 1.00 34.65 219 ALA A C 1
ATOM 660 O O . ALA A 1 88 ? 14.444 5.112 29.052 1.00 35.99 219 ALA A O 1
ATOM 662 N N . SER A 1 89 ? 12.285 4.588 29.211 1.00 30.47 220 SER A N 1
ATOM 663 C CA . SER A 1 89 ? 12.268 4.449 30.660 1.00 31.39 220 SER A CA 1
ATOM 664 C C . SER A 1 89 ? 12.638 3.036 31.136 1.00 35.82 220 SER A C 1
ATOM 665 O O . SER A 1 89 ? 12.876 2.862 32.319 1.00 33.67 220 SER A O 1
ATOM 668 N N . LEU A 1 90 ? 12.676 2.033 30.240 1.00 34.71 221 LEU A N 1
ATOM 669 C CA . LEU A 1 90 ? 13.026 0.654 30.617 1.00 43.05 221 LEU A CA 1
ATOM 670 C C . LEU A 1 90 ? 14.404 0.563 31.285 1.00 46.50 221 LEU A C 1
ATOM 671 O O . LEU A 1 90 ? 15.386 1.037 30.682 1.00 45.78 221 LEU A O 1
ATOM 677 N N . ALA B 2 2 ? -19.155 -9.398 16.560 1.00 65.43 155 ALA B N 1
ATOM 678 C CA . ALA B 2 2 ? -18.629 -8.836 17.798 1.00 63.70 155 ALA B CA 1
ATOM 679 C C . ALA B 2 2 ? -17.154 -9.189 17.967 1.00 65.03 155 ALA B C 1
ATOM 680 O O . ALA B 2 2 ? -16.662 -9.351 19.097 1.00 65.46 155 ALA B O 1
ATOM 682 N N . ASN B 2 3 ? -16.443 -9.321 16.841 1.00 56.89 156 ASN B N 1
ATOM 683 C CA . ASN B 2 3 ? -15.046 -9.656 16.919 1.00 52.96 156 ASN B CA 1
ATOM 684 C C . ASN B 2 3 ? -14.257 -8.430 17.300 1.00 51.10 156 ASN B C 1
ATOM 685 O O . ASN B 2 3 ? -14.489 -7.316 16.825 1.00 49.26 156 ASN B O 1
ATOM 690 N N . GLU B 2 4 ? -13.331 -8.653 18.190 1.00 44.07 157 GLU B N 1
ATOM 691 C CA . GLU B 2 4 ? -12.399 -7.647 18.650 1.00 41.41 157 GLU B CA 1
ATOM 692 C C . GLU B 2 4 ? -11.345 -7.378 17.536 1.00 41.39 157 GLU B C 1
ATOM 693 O O . GLU B 2 4 ? -10.617 -6.385 17.619 1.00 38.61 157 GLU B O 1
ATOM 699 N N . ASN B 2 5 ? -11.271 -8.271 16.503 1.00 37.43 158 ASN B N 1
ATOM 700 C CA . ASN B 2 5 ? -10.336 -8.117 15.375 1.00 35.73 158 ASN B CA 1
ATOM 701 C C . ASN B 2 5 ? -10.786 -6.970 14.472 1.00 36.81 158 ASN B C 1
ATOM 702 O O . ASN B 2 5 ? -9.933 -6.257 13.992 1.00 33.25 158 ASN B O 1
ATOM 707 N N . ILE B 2 6 ? -12.113 -6.738 14.315 1.00 36.40 159 ILE B N 1
ATOM 708 C CA . ILE B 2 6 ? -12.648 -5.618 13.515 1.00 36.36 159 ILE B CA 1
ATOM 709 C C . ILE B 2 6 ? -12.146 -4.252 14.084 1.00 37.23 159 ILE B C 1
ATOM 710 O O . ILE B 2 6 ? -11.600 -3.436 13.332 1.00 34.11 159 ILE B O 1
ATOM 715 N N . LEU B 2 7 ? -12.310 -4.037 15.398 1.00 33.98 160 LEU B N 1
ATOM 716 C CA . LEU B 2 7 ? -11.861 -2.813 16.053 1.00 34.05 160 LEU B CA 1
ATOM 717 C C . LEU B 2 7 ? -10.326 -2.724 16.111 1.00 36.43 160 LEU B C 1
ATOM 718 O O . LEU B 2 7 ? -9.797 -1.610 16.056 1.00 34.96 160 LEU B O 1
ATOM 723 N N . LYS B 2 8 ? -9.610 -3.876 16.249 1.00 32.25 161 LYS B N 1
ATOM 724 C CA . LYS B 2 8 ? -8.154 -3.862 16.277 1.00 29.79 161 LYS B CA 1
ATOM 725 C C . LYS B 2 8 ? -7.644 -3.371 14.920 1.00 33.68 161 LYS B C 1
ATOM 726 O O . LYS B 2 8 ? -6.758 -2.517 14.884 1.00 36.06 161 LYS B O 1
ATOM 732 N N . LEU B 2 9 ? -8.228 -3.863 13.818 1.00 26.77 162 LEU B N 1
ATOM 733 C CA . LEU B 2 9 ? -7.815 -3.434 12.477 1.00 26.89 162 LEU B CA 1
ATOM 734 C C . LEU B 2 9 ? -8.101 -1.948 12.284 1.00 30.72 162 LEU B C 1
ATOM 735 O O . LEU B 2 9 ? -7.248 -1.264 11.722 1.00 28.94 162 LEU B O 1
ATOM 740 N N . LYS B 2 10 ? -9.212 -1.429 12.858 1.00 28.30 163 LYS B N 1
ATOM 741 C CA . LYS B 2 10 ? -9.535 0.000 12.789 1.00 29.08 163 LYS B CA 1
ATOM 742 C C . LYS B 2 10 ? -8.405 0.795 13.447 1.00 34.87 163 LYS B C 1
ATOM 743 O O . LYS B 2 10 ? -7.961 1.804 12.891 1.00 35.80 163 LYS B O 1
ATOM 747 N N . LEU B 2 11 ? -7.916 0.308 14.598 1.00 30.54 164 LEU B N 1
ATOM 748 C CA . LEU B 2 11 ? -6.826 0.932 15.337 1.00 31.18 164 LEU B CA 1
ATOM 749 C C . LEU B 2 11 ? -5.531 0.901 14.528 1.00 32.94 164 LEU B C 1
ATOM 750 O O . LEU B 2 11 ? -4.894 1.945 14.373 1.00 32.01 164 LEU B O 1
ATOM 755 N N . TYR B 2 12 ? -5.148 -0.288 14.006 1.00 28.03 165 TYR B N 1
ATOM 756 C CA . TYR B 2 12 ? -3.917 -0.462 13.238 1.00 25.99 165 TYR B CA 1
ATOM 757 C C . TYR B 2 12 ? -3.911 0.409 11.993 1.00 28.17 165 TYR B C 1
ATOM 758 O O . TYR B 2 12 ? -2.881 1.025 11.717 1.00 26.87 165 TYR B O 1
ATOM 767 N N . ARG B 2 13 ? -5.056 0.483 11.250 1.00 22.58 166 ARG B N 1
ATOM 768 C CA . ARG B 2 13 ? -5.126 1.331 10.066 1.00 23.59 166 ARG B CA 1
ATOM 769 C C . ARG B 2 13 ? -4.989 2.821 10.430 1.00 30.03 166 ARG B C 1
ATOM 770 O O . ARG B 2 13 ? -4.293 3.551 9.731 1.00 32.31 166 ARG B O 1
ATOM 778 N N . SER B 2 14 ? -5.600 3.255 11.533 1.00 27.31 167 SER B N 1
ATOM 779 C CA . SER B 2 14 ? -5.550 4.650 12.007 1.00 28.86 167 SER B CA 1
ATOM 780 C C . SER B 2 14 ? -4.097 5.125 12.286 1.00 32.21 167 SER B C 1
ATOM 781 O O . SER B 2 14 ? -3.849 6.333 12.315 1.00 32.69 167 SER B O 1
ATOM 784 N N . LEU B 2 15 ? -3.157 4.179 12.474 1.00 29.04 168 LEU B N 1
ATOM 785 C CA . LEU B 2 15 ? -1.728 4.482 12.651 1.00 29.95 168 LEU B CA 1
ATOM 786 C C . LEU B 2 15 ? -1.106 4.963 11.334 1.00 34.15 168 LEU B C 1
ATOM 787 O O . LEU B 2 15 ? -0.050 5.581 11.341 1.00 35.43 168 LEU B O 1
ATOM 792 N N . GLY B 2 16 ? -1.760 4.654 10.229 1.00 31.63 169 GLY B N 1
ATOM 793 C CA . GLY B 2 16 ? -1.326 5.025 8.880 1.00 32.66 169 GLY B CA 1
ATOM 794 C C . GLY B 2 16 ? -0.543 3.926 8.191 1.00 34.75 169 GLY B C 1
ATOM 795 O O . GLY B 2 16 ? 0.163 4.181 7.218 1.00 36.30 169 GLY B O 1
ATOM 796 N N . VAL B 2 17 ? -0.673 2.699 8.696 1.00 28.65 170 VAL B N 1
ATOM 797 C CA . VAL B 2 17 ? -0.023 1.502 8.190 1.00 26.45 170 VAL B CA 1
ATOM 798 C C . VAL B 2 17 ? -1.080 0.725 7.428 1.00 27.00 170 VAL B C 1
ATOM 799 O O . VAL B 2 17 ? -2.139 0.391 7.983 1.00 23.37 170 VAL B O 1
ATOM 803 N N . ILE B 2 18 ? -0.846 0.550 6.115 1.00 24.31 171 ILE B N 1
ATOM 804 C CA . ILE B 2 18 ? -1.806 -0.112 5.237 1.00 24.77 171 ILE B CA 1
ATOM 805 C C . ILE B 2 18 ? -1.172 -1.360 4.652 1.00 27.51 171 ILE B C 1
ATOM 806 O O . ILE B 2 18 ? -0.141 -1.255 3.992 1.00 29.01 171 ILE B O 1
ATOM 811 N N . LEU B 2 19 ? -1.821 -2.525 4.828 1.00 22.31 172 LEU B N 1
ATOM 812 C CA . LEU B 2 19 ? -1.302 -3.759 4.250 1.00 23.14 172 LEU B CA 1
ATOM 813 C C . LEU B 2 19 ? -1.728 -3.883 2.791 1.00 30.66 172 LEU B C 1
ATOM 814 O O . LEU B 2 19 ? -2.893 -3.721 2.447 1.00 33.43 172 LEU B O 1
ATOM 819 N N . ASP B 2 20 ? -0.770 -4.098 1.930 1.00 27.70 173 ASP B N 1
ATOM 820 C CA . ASP B 2 20 ? -1.009 -4.287 0.503 1.00 26.93 173 ASP B CA 1
ATOM 821 C C . ASP B 2 20 ? -0.303 -5.568 0.110 1.00 31.27 173 ASP B C 1
ATOM 822 O O . ASP B 2 20 ? 0.771 -5.533 -0.493 1.00 29.22 173 ASP B O 1
ATOM 827 N N . LEU B 2 21 ? -0.909 -6.713 0.478 1.00 33.21 174 LEU B N 1
ATOM 828 C CA . LEU B 2 21 ? -0.339 -8.049 0.237 1.00 35.99 174 LEU B CA 1
ATOM 829 C C . LEU B 2 21 ? -0.414 -8.456 -1.216 1.00 42.84 174 LEU B C 1
ATOM 830 O O . LEU B 2 21 ? 0.342 -9.334 -1.617 1.00 43.37 174 LEU B O 1
ATOM 835 N N . GLU B 2 22 ? -1.288 -7.802 -2.018 1.00 40.31 175 GLU B N 1
ATOM 836 C CA . GLU B 2 22 ? -1.386 -8.062 -3.456 1.00 41.98 175 GLU B CA 1
ATOM 837 C C . GLU B 2 22 ? -0.067 -7.656 -4.153 1.00 46.94 175 GLU B C 1
ATOM 838 O O . GLU B 2 22 ? 0.231 -8.159 -5.237 1.00 49.20 175 GLU B O 1
ATOM 844 N N . ASN B 2 23 ? 0.720 -6.759 -3.511 1.00 41.64 176 ASN B N 1
ATOM 845 C CA . ASN B 2 23 ? 2.009 -6.271 -4.009 1.00 41.32 176 ASN B CA 1
ATOM 846 C C . ASN B 2 23 ? 3.152 -6.577 -3.038 1.00 42.71 176 ASN B C 1
ATOM 847 O O . ASN B 2 23 ? 4.247 -6.030 -3.175 1.00 41.72 176 ASN B O 1
ATOM 852 N N . ASP B 2 24 ? 2.888 -7.468 -2.064 1.00 39.01 177 ASP B N 1
ATOM 853 C CA . ASP B 2 24 ? 3.801 -7.921 -1.021 1.00 38.28 177 ASP B CA 1
ATOM 854 C C . ASP B 2 24 ? 4.499 -6.700 -0.372 1.00 38.50 177 ASP B C 1
ATOM 855 O O . ASP B 2 24 ? 5.734 -6.620 -0.334 1.00 36.45 177 ASP B O 1
ATOM 860 N N . GLN B 2 25 ? 3.687 -5.725 0.103 1.00 33.02 178 GLN B N 1
ATOM 861 C CA . GLN B 2 25 ? 4.235 -4.480 0.653 1.00 30.45 178 GLN B CA 1
ATOM 862 C C . GLN B 2 25 ? 3.349 -3.821 1.688 1.00 31.14 178 GLN B C 1
ATOM 863 O O . GLN B 2 25 ? 2.165 -4.128 1.803 1.00 31.90 178 GLN B O 1
ATOM 869 N N . VAL B 2 26 ? 3.959 -2.911 2.463 1.00 24.88 179 VAL B N 1
ATOM 870 C CA . VAL B 2 26 ? 3.319 -2.109 3.495 1.00 25.10 179 VAL B CA 1
ATOM 871 C C . VAL B 2 26 ? 3.467 -0.634 3.118 1.00 28.93 179 VAL B C 1
ATOM 872 O O . VAL B 2 26 ? 4.548 -0.191 2.705 1.00 27.57 179 VAL B O 1
ATOM 876 N N . LEU B 2 27 ? 2.377 0.111 3.248 1.00 26.29 180 LEU B N 1
ATOM 877 C CA . LEU B 2 27 ? 2.329 1.547 2.989 1.00 27.04 180 LEU B CA 1
ATOM 878 C C . LEU B 2 27 ? 2.291 2.271 4.314 1.00 29.71 180 LEU B C 1
ATOM 879 O O . LEU B 2 27 ? 1.460 1.976 5.185 1.00 27.57 180 LEU B O 1
ATOM 884 N N . ILE B 2 28 ? 3.236 3.163 4.500 1.00 28.06 181 ILE B N 1
ATOM 885 C CA . ILE B 2 28 ? 3.365 3.901 5.751 1.00 28.54 181 ILE B CA 1
ATOM 886 C C . ILE B 2 28 ? 3.052 5.363 5.450 1.00 34.43 181 ILE B C 1
ATOM 887 O O . ILE B 2 28 ? 3.691 5.979 4.589 1.00 34.69 181 ILE B O 1
ATOM 892 N N . ASN B 2 29 ? 2.015 5.883 6.100 1.00 30.58 182 ASN B N 1
ATOM 893 C CA . ASN B 2 29 ? 1.604 7.269 5.902 1.00 32.99 182 ASN B CA 1
ATOM 894 C C . ASN B 2 29 ? 2.545 8.137 6.719 1.00 37.25 182 ASN B C 1
ATOM 895 O O . ASN B 2 29 ? 2.808 7.811 7.869 1.00 36.40 182 ASN B O 1
ATOM 900 N N . ARG B 2 30 ? 3.150 9.153 6.107 1.00 34.79 183 ARG B N 1
ATOM 901 C CA . ARG B 2 30 ? 4.120 9.971 6.832 1.00 52.14 183 ARG B CA 1
ATOM 902 C C . ARG B 2 30 ? 3.464 11.238 7.351 1.00 81.23 183 ARG B C 1
ATOM 903 O O . ARG B 2 30 ? 2.637 11.823 6.664 1.00 49.11 183 ARG B O 1
ATOM 911 N N . ASN B 2 32 ? 5.885 12.548 8.835 1.00 67.97 185 ASN B N 1
ATOM 912 C CA . ASN B 2 32 ? 6.648 13.782 8.996 1.00 71.10 185 ASN B CA 1
ATOM 913 C C . ASN B 2 32 ? 6.341 14.791 7.866 1.00 76.18 185 ASN B C 1
ATOM 914 O O . ASN B 2 32 ? 5.878 15.899 8.148 1.00 78.30 185 ASN B O 1
ATOM 919 N N . ASP B 2 33 ? 6.610 14.403 6.603 1.00 70.99 186 ASP B N 1
ATOM 920 C CA . ASP B 2 33 ? 6.485 15.267 5.430 1.00 72.94 186 ASP B CA 1
ATOM 921 C C . ASP B 2 33 ? 5.123 15.209 4.719 1.00 74.12 186 ASP B C 1
ATOM 922 O O . ASP B 2 33 ? 4.887 16.014 3.814 1.00 76.47 186 ASP B O 1
ATOM 927 N N . GLY B 2 34 ? 4.242 14.297 5.121 1.00 66.06 187 GLY B N 1
ATOM 928 C CA . GLY B 2 34 ? 2.950 14.173 4.454 1.00 64.74 187 GLY B CA 1
ATOM 929 C C . GLY B 2 34 ? 3.082 13.522 3.090 1.00 64.22 187 GLY B C 1
ATOM 930 O O . GLY B 2 34 ? 2.587 14.047 2.085 1.00 67.25 187 GLY B O 1
ATOM 931 N N . ASN B 2 35 ? 3.796 12.388 3.058 1.00 53.22 188 ASN B N 1
ATOM 932 C CA . ASN B 2 35 ? 4.061 11.569 1.872 1.00 50.33 188 ASN B CA 1
ATOM 933 C C . ASN B 2 35 ? 3.806 10.088 2.206 1.00 46.31 188 ASN B C 1
ATOM 934 O O . ASN B 2 35 ? 3.455 9.776 3.342 1.00 42.41 188 ASN B O 1
ATOM 939 N N . ILE B 2 36 ? 3.999 9.182 1.238 1.00 40.61 189 ILE B N 1
ATOM 940 C CA . ILE B 2 36 ? 3.783 7.757 1.468 1.00 37.48 189 ILE B CA 1
ATOM 941 C C . ILE B 2 36 ? 5.108 6.994 1.378 1.00 38.33 189 ILE B C 1
ATOM 942 O O . ILE B 2 36 ? 5.823 7.121 0.389 1.00 39.97 189 ILE B O 1
ATOM 947 N N . ASP B 2 37 ? 5.430 6.223 2.418 1.00 30.31 190 ASP B N 1
ATOM 948 C CA . ASP B 2 37 ? 6.618 5.370 2.444 1.00 30.06 190 ASP B CA 1
ATOM 949 C C . ASP B 2 37 ? 6.138 3.949 2.183 1.00 32.70 190 ASP B C 1
ATOM 950 O O . ASP B 2 37 ? 5.060 3.547 2.683 1.00 29.41 190 ASP B O 1
ATOM 955 N N . ILE B 2 38 ? 6.861 3.224 1.329 1.00 29.33 191 ILE B N 1
ATOM 956 C CA . ILE B 2 38 ? 6.470 1.862 0.975 1.00 28.73 191 ILE B CA 1
ATOM 957 C C . ILE B 2 38 ? 7.606 0.913 1.316 1.00 32.63 191 ILE B C 1
ATOM 958 O O . ILE B 2 38 ? 8.698 1.045 0.772 1.00 32.57 191 ILE B O 1
ATOM 963 N N . LEU B 2 39 ? 7.313 -0.088 2.146 1.00 29.49 192 LEU B N 1
ATOM 964 C CA . LEU B 2 39 ? 8.278 -1.112 2.544 1.00 29.09 192 LEU B CA 1
ATOM 965 C C . LEU B 2 39 ? 7.895 -2.474 1.949 1.00 31.40 192 LEU B C 1
ATOM 966 O O . LEU B 2 39 ? 6.822 -3.004 2.279 1.00 27.67 192 LEU B O 1
ATOM 971 N N . PRO B 2 40 ? 8.757 -3.051 1.078 1.00 30.08 193 PRO B N 1
ATOM 972 C CA . PRO B 2 40 ? 8.459 -4.385 0.520 1.00 31.12 193 PRO B CA 1
ATOM 973 C C . PRO B 2 40 ? 8.584 -5.457 1.594 1.00 38.20 193 PRO B C 1
ATOM 974 O O . PRO B 2 40 ? 9.292 -5.247 2.578 1.00 36.26 193 PRO B O 1
ATOM 978 N N . LEU B 2 41 ? 7.887 -6.589 1.422 1.00 37.69 194 LEU B N 1
ATOM 979 C CA . LEU B 2 41 ? 7.941 -7.701 2.377 1.00 37.11 194 LEU B CA 1
ATOM 980 C C . LEU B 2 41 ? 8.560 -8.945 1.734 1.00 43.63 194 LEU B C 1
ATOM 981 O O . LEU B 2 41 ? 8.777 -9.939 2.426 1.00 44.65 194 LEU B O 1
ATOM 986 N N . ASP B 2 42 ? 8.819 -8.901 0.415 1.00 41.42 195 ASP B N 1
ATOM 987 C CA . ASP B 2 42 ? 9.374 -10.014 -0.365 1.00 43.58 195 ASP B CA 1
ATOM 988 C C . ASP B 2 42 ? 10.904 -9.897 -0.459 1.00 49.77 195 ASP B C 1
ATOM 989 O O . ASP B 2 42 ? 11.488 -9.849 -1.550 1.00 50.57 195 ASP B O 1
ATOM 994 N N . ASN B 2 43 ? 11.553 -9.820 0.689 1.00 46.19 196 ASN B N 1
ATOM 995 C CA . ASN B 2 43 ? 13.001 -9.672 0.721 1.00 46.74 196 ASN B CA 1
ATOM 996 C C . ASN B 2 43 ? 13.545 -10.437 1.918 1.00 49.49 196 ASN B C 1
ATOM 997 O O . ASN B 2 43 ? 12.824 -11.247 2.508 1.00 48.65 196 ASN B O 1
ATOM 1002 N N . ASN B 2 44 ? 14.799 -10.182 2.279 1.00 44.14 197 ASN B N 1
ATOM 1003 C CA . ASN B 2 44 ? 15.422 -10.877 3.392 1.00 43.73 197 ASN B CA 1
ATOM 1004 C C . ASN B 2 44 ? 15.440 -10.011 4.643 1.00 43.33 197 ASN B C 1
ATOM 1005 O O . ASN B 2 44 ? 16.175 -10.322 5.571 1.00 44.22 197 ASN B O 1
ATOM 1010 N N . LEU B 2 45 ? 14.619 -8.940 4.680 1.00 37.05 198 LEU B N 1
ATOM 1011 C CA . LEU B 2 45 ? 14.553 -8.025 5.819 1.00 35.47 198 LEU B CA 1
ATOM 1012 C C . LEU B 2 45 ? 14.086 -8.738 7.067 1.00 37.05 198 LEU B C 1
ATOM 1013 O O . LEU B 2 45 ? 13.101 -9.484 7.047 1.00 36.06 198 LEU B O 1
ATOM 1018 N N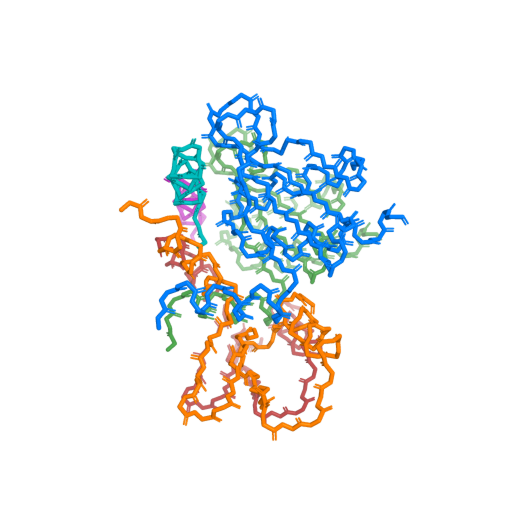 . SER B 2 46 ? 14.795 -8.513 8.165 1.00 34.08 199 SER B N 1
ATOM 1019 C CA . SER B 2 46 ? 14.417 -9.121 9.440 1.00 31.79 199 SER B CA 1
ATOM 1020 C C . SER B 2 46 ? 13.142 -8.477 10.008 1.00 32.20 199 SER B C 1
ATOM 1021 O O . SER B 2 46 ? 12.816 -7.336 9.682 1.00 29.62 199 SER B O 1
ATOM 1024 N N . ASP B 2 47 ? 12.462 -9.183 10.903 1.00 29.35 200 ASP B N 1
ATOM 1025 C CA . ASP B 2 47 ? 11.297 -8.655 11.595 1.00 27.82 200 ASP B CA 1
ATOM 1026 C C . ASP B 2 47 ? 11.684 -7.380 12.373 1.00 29.97 200 ASP B C 1
ATOM 1027 O O . ASP B 2 47 ? 10.992 -6.373 12.279 1.00 26.81 200 ASP B O 1
ATOM 1032 N N . PHE B 2 48 ? 12.839 -7.418 13.078 1.00 28.20 201 PHE B N 1
ATOM 1033 C CA . PHE B 2 48 ? 13.376 -6.313 13.865 1.00 27.72 201 PHE B CA 1
ATOM 1034 C C . PHE B 2 48 ? 13.578 -5.044 13.016 1.00 32.54 201 PHE B C 1
ATOM 1035 O O . PHE B 2 48 ? 13.138 -3.962 13.425 1.00 31.41 201 PHE B O 1
ATOM 1043 N N . TYR B 2 49 ? 14.240 -5.173 11.847 1.00 29.49 202 TYR B N 1
ATOM 1044 C CA . TYR B 2 49 ? 14.452 -4.036 10.964 1.00 28.93 202 TYR B CA 1
ATOM 1045 C C . TYR B 2 49 ? 13.103 -3.425 10.485 1.00 30.76 202 TYR B C 1
ATOM 1046 O O . TYR B 2 49 ? 12.938 -2.208 10.579 1.00 30.51 202 TYR B O 1
ATOM 1055 N N . LYS B 2 50 ? 12.182 -4.255 9.924 1.00 23.39 203 LYS B N 1
ATOM 1056 C CA . LYS B 2 50 ? 10.847 -3.831 9.450 1.00 23.03 203 LYS B CA 1
ATOM 1057 C C . LYS B 2 50 ? 10.076 -3.057 10.533 1.00 24.70 203 LYS B C 1
ATOM 1058 O O . LYS B 2 50 ? 9.494 -2.028 10.229 1.00 23.24 203 LYS B O 1
ATOM 1064 N N . THR B 2 51 ? 10.138 -3.520 11.809 1.00 22.26 204 THR B N 1
ATOM 1065 C CA . THR B 2 51 ? 9.454 -2.891 12.957 1.00 21.78 204 THR B CA 1
ATOM 1066 C C . THR B 2 51 ? 10.079 -1.519 13.224 1.00 26.09 204 THR B C 1
ATOM 1067 O O . THR B 2 51 ? 9.358 -0.533 13.364 1.00 23.72 204 THR B O 1
ATOM 1071 N N . LYS B 2 52 ? 11.424 -1.453 13.209 1.00 22.72 205 LYS B N 1
ATOM 1072 C CA . LYS B 2 52 ? 12.168 -0.218 13.435 1.00 24.82 205 LYS B CA 1
ATOM 1073 C C . LYS B 2 52 ? 11.833 0.790 12.321 1.00 26.64 205 LYS B C 1
ATOM 1074 O O . LYS B 2 52 ? 11.500 1.940 12.606 1.00 24.62 205 LYS B O 1
ATOM 1080 N N . TYR B 2 53 ? 11.894 0.327 11.058 1.00 24.76 206 TYR B N 1
ATOM 1081 C CA . TYR B 2 53 ? 11.587 1.097 9.869 1.00 24.28 206 TYR B CA 1
ATOM 1082 C C . TYR B 2 53 ? 10.198 1.743 10.001 1.00 26.39 206 TYR B C 1
ATOM 1083 O O . TYR B 2 53 ? 10.070 2.952 9.818 1.00 27.61 206 TYR B O 1
ATOM 1092 N N . ILE B 2 54 ? 9.184 0.951 10.361 1.00 22.08 207 ILE B N 1
ATOM 1093 C CA . ILE B 2 54 ? 7.786 1.427 10.472 1.00 22.16 207 ILE B CA 1
ATOM 1094 C C . ILE B 2 54 ? 7.631 2.472 11.582 1.00 27.64 207 ILE B C 1
ATOM 1095 O O . ILE B 2 54 ? 7.170 3.566 11.285 1.00 29.06 207 ILE B O 1
ATOM 1100 N N . TRP B 2 55 ? 8.020 2.170 12.836 1.00 24.80 208 TRP B N 1
ATOM 1101 C CA . TRP B 2 55 ? 7.859 3.109 13.939 1.00 24.11 208 TRP B CA 1
ATOM 1102 C C . TRP B 2 55 ? 8.600 4.433 13.714 1.00 29.13 208 TRP B C 1
ATOM 1103 O O . TRP B 2 55 ? 8.029 5.491 14.003 1.00 28.33 208 TRP B O 1
ATOM 1114 N N . GLU B 2 56 ? 9.830 4.390 13.157 1.00 27.56 209 GLU B N 1
ATOM 1115 C CA . GLU B 2 56 ? 10.614 5.594 12.882 1.00 30.06 209 GLU B CA 1
ATOM 1116 C C . GLU B 2 56 ? 9.846 6.572 11.961 1.00 32.39 209 GLU B C 1
ATOM 1117 O O . GLU B 2 56 ? 10.011 7.778 12.100 1.00 34.33 209 GLU B O 1
ATOM 1119 N N . ARG B 2 57 ? 8.977 6.058 11.078 1.00 26.73 210 ARG B N 1
ATOM 1120 C CA . ARG B 2 57 ? 8.196 6.873 10.133 1.00 27.98 210 ARG B CA 1
ATOM 1121 C C . ARG B 2 57 ? 6.785 7.260 10.614 1.00 33.95 210 ARG B C 1
ATOM 1122 O O . ARG B 2 57 ? 6.097 7.971 9.875 1.00 36.28 210 ARG B O 1
ATOM 1130 N N . LEU B 2 58 ? 6.368 6.867 11.828 1.00 29.64 211 LEU B N 1
ATOM 1131 C CA . LEU B 2 58 ? 5.042 7.245 12.348 1.00 29.43 211 LEU B CA 1
ATOM 1132 C C . LEU B 2 58 ? 5.097 8.485 13.259 1.00 39.19 211 LEU B C 1
ATOM 1133 O O . LEU B 2 58 ? 4.089 9.171 13.395 1.00 41.37 211 LEU B O 1
ATOM 1138 N N . GLY B 2 59 ? 6.251 8.810 13.826 1.00 40.18 212 GLY B N 1
ATOM 1139 C CA . GLY B 2 59 ? 6.347 10.007 14.661 1.00 44.28 212 GLY B CA 1
ATOM 1140 C C . GLY B 2 59 ? 7.443 10.988 14.291 1.00 53.86 212 GLY B C 1
ATOM 1141 O O . GLY B 2 59 ? 8.507 10.571 13.826 1.00 55.03 212 GLY B O 1
ATOM 1142 N N . LYS B 2 60 ? 7.204 12.303 14.562 1.00 52.51 213 LYS B N 1
ATOM 1143 C CA . LYS B 2 60 ? 8.068 13.476 14.297 1.00 71.77 213 LYS B CA 1
ATOM 1144 C C . LYS B 2 60 ? 9.553 13.148 14.057 1.00 94.85 213 LYS B C 1
ATOM 1145 O O . LYS B 2 60 ? 10.016 13.160 12.915 1.00 55.00 213 LYS B O 1
ATOM 1147 N N . MET C 1 1 ? -6.514 16.282 -1.566 1.00 61.29 132 MET C N 1
ATOM 1148 C CA . MET C 1 1 ? -5.996 17.011 -0.410 1.00 58.83 132 MET C CA 1
ATOM 1149 C C . MET C 1 1 ? -7.174 17.628 0.388 1.00 57.32 132 MET C C 1
ATOM 1150 O O . MET C 1 1 ? -7.634 18.739 0.094 1.00 55.36 132 MET C O 1
ATOM 1155 N N . ASN C 1 2 ? -7.654 16.881 1.402 1.00 51.73 133 ASN C N 1
ATOM 1156 C CA . ASN C 1 2 ? -8.737 17.306 2.293 1.00 49.76 133 ASN C CA 1
ATOM 1157 C C . ASN C 1 2 ? -8.249 18.386 3.289 1.00 45.45 133 ASN C C 1
ATOM 1158 O O . ASN C 1 2 ? -7.039 18.603 3.434 1.00 42.93 133 ASN C O 1
ATOM 1163 N N . ASP C 1 3 ? -9.210 19.061 3.953 1.00 38.40 134 ASP C N 1
ATOM 1164 C CA . ASP C 1 3 ? -9.020 20.076 4.983 1.00 36.09 134 ASP C CA 1
ATOM 1165 C C . ASP C 1 3 ? -8.006 19.659 6.071 1.00 38.53 134 ASP C C 1
ATOM 1166 O O . ASP C 1 3 ? -7.169 20.482 6.468 1.00 36.47 134 ASP C O 1
ATOM 1171 N N . ALA C 1 4 ? -8.062 18.395 6.529 1.00 35.70 135 ALA C N 1
ATOM 1172 C CA . ALA C 1 4 ? -7.151 17.888 7.567 1.00 35.63 135 ALA C CA 1
ATOM 1173 C C . ALA C 1 4 ? -5.701 17.813 7.052 1.00 35.60 135 ALA C C 1
ATOM 1174 O O . ALA C 1 4 ? -4.758 18.066 7.809 1.00 32.98 135 ALA C O 1
ATOM 1176 N N . ALA C 1 5 ? -5.537 17.474 5.771 1.00 31.56 136 ALA C N 1
ATOM 1177 C CA . ALA C 1 5 ? -4.233 17.390 5.104 1.00 30.93 136 ALA C CA 1
ATOM 1178 C C . ALA C 1 5 ? -3.666 18.794 4.908 1.00 33.53 136 ALA C C 1
ATOM 1179 O O . ALA C 1 5 ? -2.473 18.994 5.109 1.00 32.31 136 ALA C O 1
ATOM 1181 N N . GLU C 1 6 ? -4.532 19.777 4.559 1.00 30.86 137 GLU C N 1
ATOM 1182 C CA . GLU C 1 6 ? -4.155 21.190 4.432 1.00 29.83 137 GLU C CA 1
ATOM 1183 C C . GLU C 1 6 ? -3.660 21.720 5.775 1.00 30.34 137 GLU C C 1
ATOM 1184 O O . GLU C 1 6 ? -2.673 22.460 5.824 1.00 29.06 137 GLU C O 1
ATOM 1190 N N . VAL C 1 7 ? -4.380 21.373 6.856 1.00 26.70 138 VAL C N 1
ATOM 1191 C CA . VAL C 1 7 ? -4.041 21.779 8.232 1.00 25.91 138 VAL C CA 1
ATOM 1192 C C . VAL C 1 7 ? -2.648 21.252 8.580 1.00 27.15 138 VAL C C 1
ATOM 1193 O O . VAL C 1 7 ? -1.799 22.030 8.995 1.00 24.96 138 VAL C O 1
ATOM 1197 N N . ALA C 1 8 ? -2.438 19.935 8.402 1.00 23.71 139 ALA C N 1
ATOM 1198 C CA . ALA C 1 8 ? -1.169 19.254 8.631 1.00 24.59 139 ALA C CA 1
ATOM 1199 C C . ALA C 1 8 ? -0.024 19.944 7.869 1.00 27.19 139 ALA C C 1
ATOM 1200 O O . ALA C 1 8 ? 1.053 20.108 8.435 1.00 26.68 139 ALA C O 1
ATOM 1202 N N . LEU C 1 9 ? -0.271 20.386 6.611 1.00 23.09 140 LEU C N 1
ATOM 1203 C CA . LEU C 1 9 ? 0.731 21.065 5.780 1.00 22.18 140 LEU C CA 1
ATOM 1204 C C . LEU C 1 9 ? 1.058 22.449 6.350 1.00 23.90 140 LEU C C 1
ATOM 1205 O O . LEU C 1 9 ? 2.225 22.786 6.472 1.00 23.98 140 LEU C O 1
ATOM 1210 N N . TYR C 1 10 ? 0.037 23.228 6.730 1.00 19.90 141 TYR C N 1
ATOM 1211 C CA . TYR C 1 10 ? 0.230 24.531 7.357 1.00 18.73 141 TYR C CA 1
ATOM 1212 C C . TYR C 1 10 ? 1.039 24.402 8.673 1.00 22.32 141 TYR C C 1
ATOM 1213 O O . TYR C 1 10 ? 1.939 25.219 8.919 1.00 18.86 141 TYR C O 1
ATOM 1222 N N . GLU C 1 11 ? 0.742 23.363 9.499 1.00 20.50 142 GLU C N 1
ATOM 1223 C CA . GLU C 1 11 ? 1.475 23.126 10.772 1.00 19.76 142 GLU C CA 1
ATOM 1224 C C . GLU C 1 11 ? 2.927 22.814 10.474 1.00 26.60 142 GLU C C 1
ATOM 1225 O O . GLU C 1 11 ? 3.804 23.277 11.182 1.00 27.37 142 GLU C O 1
ATOM 1231 N N . ARG C 1 12 ? 3.188 22.038 9.424 1.00 25.94 143 ARG C N 1
ATOM 1232 C CA . ARG C 1 12 ? 4.564 21.690 9.086 1.00 27.46 143 ARG C CA 1
ATOM 1233 C C . ARG C 1 12 ? 5.307 22.941 8.571 1.00 29.76 143 ARG C C 1
ATOM 1234 O O . ARG C 1 12 ? 6.440 23.181 8.969 1.00 29.82 143 ARG C O 1
ATOM 1242 N N . LEU C 1 13 ? 4.653 23.749 7.738 1.00 24.17 144 LEU C N 1
ATOM 1243 C CA . LEU C 1 13 ? 5.290 24.935 7.170 1.00 23.08 144 LEU C CA 1
ATOM 1244 C C . LEU C 1 13 ? 5.528 26.034 8.182 1.00 24.33 144 LEU C C 1
ATOM 1245 O O . LEU C 1 13 ? 6.607 26.619 8.201 1.00 24.02 144 LEU C O 1
ATOM 1250 N N . LEU C 1 14 ? 4.547 26.319 9.017 1.00 18.24 145 LEU C N 1
ATOM 1251 C CA . LEU C 1 14 ? 4.655 27.402 9.978 0.50 15.24 145 LEU C CA 1
ATOM 1252 C C . LEU C 1 14 ? 5.168 26.968 11.346 1.00 19.35 145 LEU C C 1
ATOM 1253 O O . LEU C 1 14 ? 5.525 27.817 12.164 1.00 16.16 145 LEU C O 1
ATOM 1258 N N . GLN C 1 15 ? 5.140 25.657 11.624 1.00 16.63 146 GLN C N 1
ATOM 1259 C CA . GLN C 1 15 ? 5.412 25.094 12.934 1.00 16.58 146 GLN C CA 1
ATOM 1260 C C . GLN C 1 15 ? 4.482 25.783 13.945 1.00 21.64 146 GLN C C 1
ATOM 1261 O O . GLN C 1 15 ? 4.877 26.114 15.050 1.00 21.01 146 GLN C O 1
ATOM 1267 N N . LEU C 1 16 ? 3.211 25.997 13.538 1.00 21.17 147 LEU C N 1
ATOM 1268 C CA . LEU C 1 16 ? 2.234 26.623 14.404 1.00 19.79 147 LEU C CA 1
ATOM 1269 C C . LEU C 1 16 ? 0.978 25.742 14.495 1.00 23.38 147 LEU C C 1
ATOM 1270 O O . LEU C 1 16 ? 0.349 25.402 13.484 1.00 19.17 147 LEU C O 1
ATOM 1275 N N . ARG C 1 17 ? 0.659 25.350 15.732 1.00 20.52 148 ARG C N 1
ATOM 1276 C CA . ARG C 1 17 ? -0.469 24.479 15.983 1.00 21.71 148 ARG C CA 1
ATOM 1277 C C . ARG C 1 17 ? -1.500 25.213 16.822 1.00 25.20 148 ARG C C 1
ATOM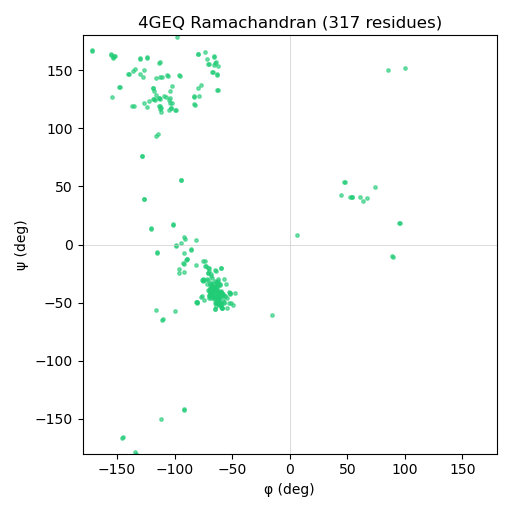 1278 O O . ARG C 1 17 ? -1.141 25.980 17.711 1.00 25.66 148 ARG C O 1
ATOM 1286 N N . VAL C 1 18 ? -2.768 24.968 16.538 1.00 22.58 149 VAL C N 1
ATOM 1287 C CA . VAL C 1 18 ? -3.910 25.600 17.228 1.00 23.59 149 VAL C CA 1
ATOM 1288 C C . VAL C 1 18 ? -4.625 24.558 18.034 1.00 28.83 149 VAL C C 1
ATOM 1289 O O . VAL C 1 18 ? -5.200 23.614 17.481 1.00 28.97 149 VAL C O 1
ATOM 1293 N N . LEU C 1 19 ? -4.571 24.727 19.365 1.00 26.16 150 LEU C N 1
ATOM 1294 C CA . LEU C 1 19 ? -5.089 23.775 20.313 1.00 27.48 150 LEU C CA 1
ATOM 1295 C C . LEU C 1 19 ? -6.135 24.356 21.294 1.00 30.43 150 LEU C C 1
ATOM 1296 O O . LEU C 1 19 ? -6.137 25.559 21.546 1.00 27.41 150 LEU C O 1
ATOM 1301 N N . PRO C 1 20 ? -6.968 23.503 21.936 1.00 28.19 151 PRO C N 1
ATOM 1302 C CA . PRO C 1 20 ? -7.840 24.016 23.012 1.00 29.87 151 PRO C CA 1
ATOM 1303 C C . PRO C 1 20 ? -7.010 24.566 24.167 1.00 33.30 151 PRO C C 1
ATOM 1304 O O . PRO C 1 20 ? -5.865 24.127 24.385 1.00 31.14 151 PRO C O 1
ATOM 1308 N N . GLY C 1 21 ? -7.587 25.505 24.919 1.00 31.77 152 GLY C N 1
ATOM 1309 C CA . GLY C 1 21 ? -6.927 26.050 26.107 1.00 31.02 152 GLY C CA 1
ATOM 1310 C C . GLY C 1 21 ? -6.732 24.941 27.115 1.00 36.56 152 GLY C C 1
ATOM 1311 O O . GLY C 1 21 ? -7.546 24.012 27.151 1.00 36.81 152 GLY C O 1
ATOM 1312 N N . ALA C 1 22 ? -5.634 24.978 27.897 1.00 35.52 153 ALA C N 1
ATOM 1313 C CA . ALA C 1 22 ? -5.400 23.928 28.884 1.00 37.71 153 ALA C CA 1
ATOM 1314 C C . ALA C 1 22 ? -6.282 24.126 30.106 1.00 43.59 153 ALA C C 1
ATOM 1315 O O . ALA C 1 22 ? -6.892 23.176 30.601 1.00 46.48 153 ALA C O 1
ATOM 1317 N N . SER C 1 23 ? -6.351 25.370 30.575 1.00 38.94 154 SER C N 1
ATOM 1318 C CA . SER C 1 23 ? -7.062 25.786 31.778 1.00 39.10 154 SER C CA 1
ATOM 1319 C C . SER C 1 23 ? -8.577 25.981 31.567 1.00 44.59 154 SER C C 1
ATOM 1320 O O . SER C 1 23 ? -9.367 25.456 32.355 1.00 46.58 154 SER C O 1
ATOM 1323 N N . ASP C 1 24 ? -8.990 26.724 30.517 1.00 39.60 155 ASP C N 1
ATOM 1324 C CA . ASP C 1 24 ? -10.398 27.063 30.315 1.00 40.10 155 ASP C CA 1
ATOM 1325 C C . ASP C 1 24 ? -10.905 26.763 28.890 1.00 43.39 155 ASP C C 1
ATOM 1326 O O . ASP C 1 24 ? -10.113 26.663 27.942 1.00 41.79 155 ASP C O 1
ATOM 1331 N N . VAL C 1 25 ? -12.245 26.660 28.758 1.00 40.44 156 VAL C N 1
ATOM 1332 C CA . VAL C 1 25 ? -12.976 26.405 27.521 1.00 40.29 156 VAL C CA 1
ATOM 1333 C C . VAL C 1 25 ? -12.920 27.636 26.605 1.00 41.64 156 VAL C C 1
ATOM 1334 O O . VAL C 1 25 ? -13.064 27.469 25.394 1.00 42.68 156 VAL C O 1
ATOM 1338 N N . HIS C 1 26 ? -12.718 28.858 27.151 1.00 34.28 157 HIS C N 1
ATOM 1339 C CA . HIS C 1 26 ? -12.674 30.072 26.322 1.00 32.61 157 HIS C CA 1
ATOM 1340 C C . HIS C 1 26 ? -11.302 30.363 25.730 1.00 34.18 157 HIS C C 1
ATOM 1341 O O . HIS C 1 26 ? -11.183 31.302 24.931 1.00 33.04 157 HIS C O 1
ATOM 1348 N N . ASP C 1 27 ? -10.264 29.573 26.086 1.00 28.81 158 ASP C N 1
ATOM 1349 C CA . ASP C 1 27 ? -8.925 29.844 25.590 1.00 27.48 158 ASP C CA 1
ATOM 1350 C C . ASP C 1 27 ? -8.566 29.056 24.355 1.00 29.53 158 ASP C C 1
ATOM 1351 O O . ASP C 1 27 ? -8.964 27.909 24.193 1.00 31.15 158 ASP C O 1
ATOM 1356 N N . VAL C 1 28 ? -7.790 29.697 23.499 1.00 22.62 159 VAL C N 1
ATOM 1357 C CA . VAL C 1 28 ? -7.192 29.120 22.305 1.00 21.79 159 VAL C CA 1
ATOM 1358 C C . VAL C 1 28 ? -5.704 29.109 22.590 1.00 23.54 159 VAL C C 1
ATOM 1359 O O . VAL C 1 28 ? -5.175 30.167 22.932 1.00 22.76 159 VAL C O 1
ATOM 1363 N N . ARG C 1 29 ? -5.034 27.948 22.478 1.00 18.39 160 ARG C N 1
ATOM 1364 C CA . ARG C 1 29 ? -3.598 27.880 22.684 1.00 18.79 160 ARG C CA 1
ATOM 1365 C C . ARG C 1 29 ? -2.855 27.796 21.330 1.00 23.03 160 ARG C C 1
ATOM 1366 O O . ARG C 1 29 ? -3.140 26.901 20.536 1.00 24.82 160 ARG C O 1
ATOM 1374 N N . PHE C 1 30 ? -1.960 28.767 21.060 1.00 18.81 161 PHE C N 1
ATOM 1375 C CA . PHE C 1 30 ? -1.110 28.840 19.873 1.00 19.45 161 PHE C CA 1
ATOM 1376 C C . PHE C 1 30 ? 0.246 28.306 20.268 1.00 23.78 161 PHE C C 1
ATOM 1377 O O . PHE C 1 30 ? 0.862 28.861 21.166 1.00 23.09 161 PHE C O 1
ATOM 1385 N N . VAL C 1 31 ? 0.664 27.176 19.667 1.00 19.62 162 VAL C N 1
ATOM 1386 C CA . VAL C 1 31 ? 1.907 26.479 19.967 1.00 18.93 162 VAL C CA 1
ATOM 1387 C C . VAL C 1 31 ? 2.881 26.687 18.817 1.00 23.59 162 VAL C C 1
ATOM 1388 O O . VAL C 1 31 ? 2.537 26.378 17.677 1.00 22.23 162 VAL C O 1
ATOM 1392 N N . PHE C 1 32 ? 4.108 27.158 19.120 1.00 18.93 163 PHE C N 1
ATOM 1393 C CA . PHE C 1 32 ? 5.130 27.391 18.097 1.00 19.49 163 PHE C CA 1
ATOM 1394 C C . PHE C 1 32 ? 6.274 26.424 18.199 1.00 26.24 163 PHE C C 1
ATOM 1395 O O . PHE C 1 32 ? 6.684 26.081 19.307 1.00 26.14 163 PHE C O 1
ATOM 1403 N N . GLY C 1 33 ? 6.816 26.040 17.055 1.00 27.16 164 GLY C N 1
ATOM 1404 C CA . GLY C 1 33 ? 7.971 25.147 16.971 1.00 30.34 164 GLY C CA 1
ATOM 1405 C C . GLY C 1 33 ? 7.631 23.677 17.022 1.00 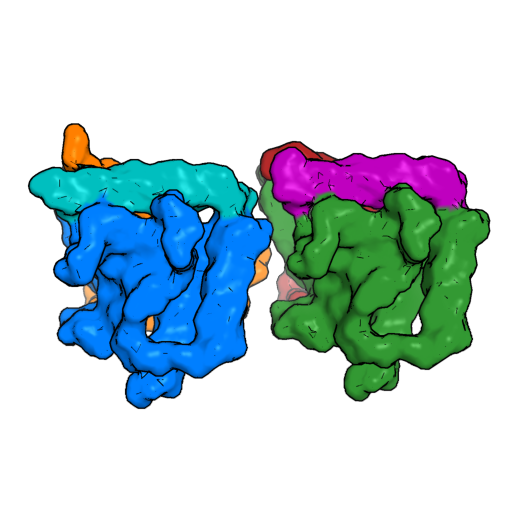40.53 164 GLY C C 1
ATOM 1406 O O . GLY C 1 33 ? 6.645 23.286 17.661 1.00 39.38 164 GLY C O 1
ATOM 1407 N N . ASP C 1 34 ? 8.480 22.857 16.362 1.00 44.26 165 ASP C N 1
ATOM 1408 C CA . ASP C 1 34 ? 8.389 21.388 16.255 1.00 48.10 165 ASP C CA 1
ATOM 1409 C C . ASP C 1 34 ? 8.180 20.702 17.610 1.00 55.23 165 ASP C C 1
ATOM 1410 O O . ASP C 1 34 ? 7.239 19.921 17.779 1.00 56.46 165 ASP C O 1
ATOM 1415 N N . ASP C 1 35 ? 9.046 21.027 18.569 1.00 52.30 166 ASP C N 1
ATOM 1416 C CA . ASP C 1 35 ? 9.080 20.450 19.910 1.00 53.13 166 ASP C CA 1
ATOM 1417 C C . ASP C 1 35 ? 8.062 21.075 20.876 1.00 56.61 166 ASP C C 1
ATOM 1418 O O . ASP C 1 35 ? 8.059 20.697 22.051 1.00 57.80 166 ASP C O 1
ATOM 1423 N N . SER C 1 36 ? 7.197 22.011 20.396 1.00 51.63 167 SER C N 1
ATOM 1424 C CA . SER C 1 36 ? 6.187 22.717 21.209 1.00 50.06 167 SER C CA 1
ATOM 1425 C C . SER C 1 36 ? 6.909 23.573 22.294 1.00 51.82 167 SER C C 1
ATOM 1426 O O . SER C 1 36 ? 6.437 23.695 23.427 1.00 50.68 167 SER C O 1
ATOM 1429 N N . ARG C 1 37 ? 8.061 24.159 21.921 1.00 47.38 168 ARG C N 1
ATOM 1430 C CA . ARG C 1 37 ? 8.919 24.911 22.837 1.00 47.27 168 ARG C CA 1
ATOM 1431 C C . ARG C 1 37 ? 8.254 26.165 23.416 1.00 47.04 168 ARG C C 1
ATOM 1432 O O . ARG C 1 37 ? 8.547 26.506 24.556 1.00 46.76 168 ARG C O 1
ATOM 1434 N N . CYS C 1 38 ? 7.375 26.840 22.648 1.00 38.36 169 CYS C N 1
ATOM 1435 C CA . CYS C 1 38 ? 6.728 28.097 23.044 1.00 34.82 169 CYS C CA 1
ATOM 1436 C C . CYS C 1 38 ? 5.225 28.009 22.823 1.00 29.16 169 CYS C C 1
ATOM 1437 O O . CYS C 1 38 ? 4.798 27.412 21.846 1.00 27.52 169 CYS C O 1
ATOM 1440 N N . TRP C 1 39 ? 4.435 28.659 23.670 1.00 22.70 170 TRP C N 1
ATOM 1441 C CA . TRP C 1 39 ? 2.975 28.730 23.470 1.00 20.69 170 TRP C CA 1
ATOM 1442 C C . TRP C 1 39 ? 2.401 29.968 24.114 1.00 18.22 170 TRP C C 1
ATOM 1443 O O . TRP C 1 39 ? 3.015 30.517 25.023 1.00 16.58 170 TRP C O 1
ATOM 1454 N N . ILE C 1 40 ? 1.202 30.371 23.684 1.00 13.29 171 ILE C N 1
ATOM 1455 C CA . ILE C 1 40 ? 0.496 31.517 24.243 1.00 12.54 171 ILE C CA 1
ATOM 1456 C C . ILE C 1 40 ? -1.001 31.253 24.143 1.00 18.19 171 ILE C C 1
ATOM 1457 O O . ILE C 1 40 ? -1.487 30.842 23.076 1.00 19.85 171 ILE C O 1
ATOM 1462 N N . GLU C 1 41 ? -1.744 31.537 25.218 1.00 15.04 172 GLU C N 1
ATOM 1463 C CA . GLU C 1 41 ? -3.219 31.375 25.192 1.00 14.56 172 GLU C CA 1
ATOM 1464 C C . GLU C 1 41 ? -3.924 32.724 25.123 1.00 20.64 172 GLU C C 1
ATOM 1465 O O . GLU C 1 41 ? -3.423 33.707 25.666 1.00 20.61 172 GLU C O 1
ATOM 1471 N N . VAL C 1 42 ? -5.071 32.779 24.404 1.00 19.34 173 VAL C N 1
ATOM 1472 C CA . VAL C 1 42 ? -5.876 33.989 24.252 1.00 19.57 173 VAL C CA 1
ATOM 1473 C C . VAL C 1 42 ? -7.343 33.617 24.467 1.00 27.25 173 VAL C C 1
ATOM 1474 O O . VAL C 1 42 ? -7.752 32.491 24.168 1.00 25.96 173 VAL C O 1
ATOM 1478 N N . ALA C 1 43 ? -8.130 34.567 24.952 1.00 28.31 174 ALA C N 1
ATOM 1479 C CA . ALA C 1 43 ? -9.561 34.400 25.248 1.00 31.50 174 ALA C CA 1
ATOM 1480 C C . ALA C 1 43 ? -10.294 35.652 24.849 1.00 43.22 174 ALA C C 1
ATOM 1481 O O . ALA C 1 43 ? -9.722 36.746 24.957 1.00 44.52 174 ALA C O 1
ATOM 1483 N N . MET C 1 44 ? -11.548 35.515 24.392 1.00 44.43 175 MET C N 1
ATOM 1484 C CA . MET C 1 44 ? -12.359 36.670 24.012 1.00 47.03 175 MET C CA 1
ATOM 1485 C C . MET C 1 44 ? -13.696 36.629 24.759 1.00 56.33 175 MET C C 1
ATOM 1486 O O . MET C 1 44 ? -14.742 36.994 24.211 1.00 58.71 175 MET C O 1
ATOM 1491 N N . HIS C 1 45 ? -13.641 36.221 26.037 1.00 54.63 176 HIS C N 1
ATOM 1492 C CA . HIS C 1 45 ? -14.808 36.107 26.903 1.00 57.70 176 HIS C CA 1
ATOM 1493 C C . HIS C 1 45 ? -14.953 37.344 27.838 1.00 64.55 176 HIS C C 1
ATOM 1494 O O . HIS C 1 45 ? -15.935 37.442 28.585 1.00 65.74 176 HIS C O 1
ATOM 1501 N N . GLY C 1 46 ? -14.018 38.291 27.738 1.00 60.57 177 GLY C N 1
ATOM 1502 C CA . GLY C 1 46 ? -14.072 39.545 28.483 1.00 61.63 177 GLY C CA 1
ATOM 1503 C C . GLY C 1 46 ? -13.424 39.578 29.851 1.00 64.81 177 GLY C C 1
ATOM 1504 O O . GLY C 1 46 ? -13.275 40.659 30.422 1.00 65.39 177 GLY C O 1
ATOM 1505 N N . ASP C 1 47 ? -13.040 38.409 30.393 1.00 60.03 178 ASP C N 1
ATOM 1506 C CA . ASP C 1 47 ? -12.369 38.307 31.694 1.00 58.95 178 ASP C CA 1
ATOM 1507 C C . ASP C 1 47 ? -10.911 38.749 31.581 1.00 59.25 178 ASP C C 1
ATOM 1508 O O . ASP C 1 47 ? -10.337 39.224 32.565 1.00 59.52 178 ASP C O 1
ATOM 1510 N N . HIS C 1 48 ? -10.314 38.549 30.375 1.00 50.62 179 HIS C N 1
ATOM 1511 C CA . HIS C 1 48 ? -8.947 38.872 29.962 1.00 47.30 179 HIS C CA 1
ATOM 1512 C C . HIS C 1 48 ? -8.813 38.639 28.451 1.00 48.52 179 HIS C C 1
ATOM 1513 O O . HIS C 1 48 ? -9.676 37.993 27.860 1.00 49.90 179 HIS C O 1
ATOM 1520 N N . VAL C 1 49 ? -7.736 39.135 27.837 1.00 41.54 180 VAL C N 1
ATOM 1521 C CA . VAL C 1 49 ? -7.456 38.907 26.419 1.00 39.00 180 VAL C CA 1
ATOM 1522 C C . VAL C 1 49 ? -6.228 37.970 26.342 1.00 35.72 180 VAL C C 1
ATOM 1523 O O . VAL C 1 49 ? -6.360 36.829 25.920 1.00 33.37 180 VAL C O 1
ATOM 1527 N N . ILE C 1 50 ? -5.066 38.423 26.818 1.00 30.27 181 ILE C N 1
ATOM 1528 C CA . ILE C 1 50 ? -3.861 37.599 26.823 1.00 27.49 181 ILE C CA 1
ATOM 1529 C C . ILE C 1 50 ? -3.909 36.697 28.063 1.00 27.32 181 ILE C C 1
ATOM 1530 O O . ILE C 1 50 ? -4.007 37.203 29.169 1.00 27.86 181 ILE C O 1
ATOM 1535 N N . GLY C 1 51 ? -3.887 35.382 27.856 1.00 20.51 182 GLY C N 1
ATOM 1536 C CA . GLY C 1 51 ? -3.879 34.420 28.942 1.00 19.45 182 GLY C CA 1
ATOM 1537 C C . GLY C 1 51 ? -2.438 34.091 29.277 1.00 25.22 182 GLY C C 1
ATOM 1538 O O . GLY C 1 51 ? -1.563 34.976 29.249 1.00 24.07 182 GLY C O 1
ATOM 1539 N N . ASN C 1 52 ? -2.184 32.804 29.608 1.00 19.60 183 ASN C N 1
ATOM 1540 C CA . ASN C 1 52 ? -0.870 32.306 30.009 1.00 15.80 183 ASN C CA 1
ATOM 1541 C C . ASN C 1 52 ? 0.012 32.076 28.801 1.00 21.44 183 ASN C C 1
ATOM 1542 O O . ASN C 1 52 ? -0.479 32.007 27.673 1.00 20.36 183 ASN C O 1
ATOM 1547 N N . SER C 1 53 ? 1.322 31.948 29.027 1.00 16.61 184 SER C N 1
ATOM 1548 C CA . SER C 1 53 ? 2.252 31.682 27.942 1.00 15.82 184 SER C CA 1
ATOM 1549 C C . SER C 1 53 ? 3.505 30.993 28.464 1.00 17.47 184 SER C C 1
ATOM 1550 O O . SER C 1 53 ? 3.732 30.905 29.676 1.00 13.96 184 SER C O 1
ATOM 1553 N N . HIS C 1 54 ? 4.246 30.413 27.570 1.00 17.22 185 HIS C N 1
ATOM 1554 C CA . HIS C 1 54 ? 5.541 29.845 27.896 1.00 20.58 185 HIS C CA 1
ATOM 1555 C C . HIS C 1 54 ? 6.507 30.245 26.838 1.00 25.40 185 HIS C C 1
ATOM 1556 O O . HIS C 1 54 ? 6.278 29.870 25.693 1.00 25.85 185 HIS C O 1
ATOM 1563 N N . PRO C 1 55 ? 7.594 30.982 27.152 1.00 24.86 186 PRO C N 1
ATOM 1564 C CA . PRO C 1 55 ? 7.928 31.569 28.470 1.00 25.41 186 PRO C CA 1
ATOM 1565 C C . PRO C 1 55 ? 6.887 32.632 28.829 1.00 25.57 186 PRO C C 1
ATOM 1566 O O . PRO C 1 55 ? 6.180 33.158 27.913 1.00 18.95 186 PRO C O 1
ATOM 1570 N N . ALA C 1 56 ? 6.742 32.900 30.148 1.00 21.84 187 ALA C N 1
ATOM 1571 C CA . ALA C 1 56 ? 5.820 33.932 30.652 1.00 21.87 187 ALA C CA 1
ATOM 1572 C C . ALA C 1 56 ? 6.357 35.272 30.179 1.00 24.99 187 ALA C C 1
ATOM 1573 O O . ALA C 1 56 ? 7.573 35.377 29.993 1.00 23.03 187 ALA C O 1
ATOM 1575 N N . LEU C 1 57 ? 5.506 36.266 29.917 1.00 20.84 188 LEU C N 1
ATOM 1576 C CA . LEU C 1 57 ? 6.066 37.540 29.360 1.00 21.35 188 LEU C CA 1
ATOM 1577 C C . LEU C 1 57 ? 5.932 38.706 30.307 1.00 24.77 188 LEU C C 1
ATOM 1578 O O . LEU C 1 57 ? 5.038 38.714 31.118 1.00 23.69 188 LEU C O 1
ATOM 1583 N N . ASP C 1 58 ? 6.792 39.718 30.160 1.00 25.97 189 ASP C N 1
ATOM 1584 C CA . ASP C 1 58 ? 6.783 40.955 30.951 1.00 27.95 189 ASP C CA 1
ATOM 1585 C C . ASP C 1 58 ? 5.500 41.782 30.669 1.00 30.89 189 ASP C C 1
ATOM 1586 O O . ASP C 1 58 ? 4.868 41.566 29.629 1.00 29.54 189 ASP C O 1
ATOM 1591 N N . PRO C 1 59 ? 5.091 42.739 31.540 1.00 29.02 190 PRO C N 1
ATOM 1592 C CA . PRO C 1 59 ? 3.826 43.477 31.277 1.00 28.33 190 PRO C CA 1
ATOM 1593 C C . PRO C 1 59 ? 3.828 44.319 30.001 1.00 32.39 190 PRO C C 1
ATOM 1594 O O . PRO C 1 59 ? 2.777 44.469 29.391 1.00 30.55 190 PRO C O 1
ATOM 1598 N N . LYS C 1 60 ? 4.985 44.869 29.594 1.00 29.21 191 LYS C N 1
ATOM 1599 C CA . LYS C 1 60 ? 5.037 45.699 28.391 1.00 29.16 191 LYS C CA 1
ATOM 1600 C C . LYS C 1 60 ? 4.814 44.863 27.132 1.00 30.84 191 LYS C C 1
ATOM 1601 O O . LYS C 1 60 ? 4.132 45.317 26.199 1.00 29.00 191 LYS C O 1
ATOM 1603 N N . SER C 1 61 ? 5.380 43.638 27.111 1.00 25.16 192 SER C N 1
ATOM 1604 C CA . SER C 1 61 ? 5.239 42.720 25.990 1.00 23.83 192 SER C CA 1
ATOM 1605 C C . SER C 1 61 ? 3.789 42.285 25.870 1.00 25.24 192 SER C C 1
ATOM 1606 O O . SER C 1 61 ? 3.201 42.324 24.773 1.00 24.88 192 SER C O 1
ATOM 1609 N N . ARG C 1 62 ? 3.197 41.944 27.017 1.00 20.50 193 ARG C N 1
ATOM 1610 C CA . ARG C 1 62 ? 1.791 41.538 27.141 1.00 19.07 193 ARG C CA 1
ATOM 1611 C C . ARG C 1 62 ? 0.845 42.679 26.739 1.00 25.01 193 ARG C C 1
ATOM 1612 O O . ARG C 1 62 ? -0.184 42.413 26.122 1.00 26.25 193 ARG C O 1
ATOM 1620 N N . ALA C 1 63 ? 1.181 43.943 27.085 1.00 22.15 194 ALA C N 1
ATOM 1621 C CA . ALA C 1 63 ? 0.342 45.090 26.709 1.00 23.39 194 ALA C CA 1
ATOM 1622 C C . ALA C 1 63 ? 0.400 45.331 25.195 1.00 25.90 194 ALA C C 1
ATOM 1623 O O . ALA C 1 63 ? -0.628 45.647 24.604 1.00 25.19 194 ALA C O 1
ATOM 1625 N N . THR C 1 64 ? 1.583 45.141 24.557 1.00 23.24 195 THR C N 1
ATOM 1626 C CA . THR C 1 64 ? 1.731 45.260 23.091 1.00 23.10 195 THR C CA 1
ATOM 1627 C C . THR C 1 64 ? 0.864 44.223 22.411 1.00 26.97 195 THR C C 1
ATOM 1628 O O . THR C 1 64 ? 0.132 44.565 21.486 1.00 26.56 195 THR C O 1
ATOM 1632 N N . LEU C 1 65 ? 0.913 42.961 22.896 1.00 24.56 196 LEU C N 1
ATOM 1633 C CA . LEU C 1 65 ? 0.138 41.871 22.294 1.00 24.25 196 LEU C CA 1
ATOM 1634 C C . LEU C 1 65 ? -1.361 42.120 22.386 1.00 26.50 196 LEU C C 1
ATOM 1635 O O . LEU C 1 65 ? -2.050 41.964 21.383 1.00 24.22 196 LEU C O 1
ATOM 1640 N N . GLU C 1 66 ? -1.849 42.536 23.573 1.00 24.34 197 GLU C N 1
ATOM 1641 C CA . GLU C 1 66 ? -3.269 42.867 23.790 1.00 26.00 197 GLU C CA 1
ATOM 1642 C C . GLU C 1 66 ? -3.743 43.952 22.813 1.00 28.89 197 GLU C C 1
ATOM 1643 O O . GLU C 1 66 ? -4.829 43.824 22.245 1.00 28.52 197 GLU C O 1
ATOM 1649 N N . HIS C 1 67 ? -2.908 45.006 22.625 1.00 27.21 198 HIS C N 1
ATOM 1650 C CA . HIS C 1 67 ? -3.162 46.152 21.745 1.00 28.58 198 HIS C CA 1
ATOM 1651 C C . HIS C 1 67 ? -3.266 45.698 20.268 1.00 34.23 198 HIS C C 1
ATOM 1652 O O . HIS C 1 67 ? -4.130 46.191 19.551 1.00 35.43 198 HIS C O 1
ATOM 1659 N N . VAL C 1 68 ? -2.393 44.765 19.825 1.00 30.08 199 VAL C N 1
ATOM 1660 C CA . VAL C 1 68 ? -2.401 44.261 18.446 1.00 30.31 199 VAL C CA 1
ATOM 1661 C C . VAL C 1 68 ? -3.761 43.545 18.162 1.00 34.61 199 VAL C C 1
ATOM 1662 O O . VAL C 1 68 ? -4.305 43.676 17.055 1.00 33.79 199 VAL C O 1
ATOM 1666 N N . LEU C 1 69 ? -4.324 42.856 19.184 1.00 31.43 200 LEU C N 1
ATOM 1667 C CA . LEU C 1 69 ? -5.596 42.137 19.036 1.00 30.88 200 LEU C CA 1
ATOM 1668 C C . LEU C 1 69 ? -6.837 43.020 19.132 1.00 37.64 200 LEU C C 1
ATOM 1669 O O . LEU C 1 69 ? -7.721 42.892 18.295 1.00 38.72 200 LEU C O 1
ATOM 1674 N N . THR C 1 70 ? -6.929 43.864 20.168 1.00 35.85 201 THR C N 1
ATOM 1675 C CA . THR C 1 70 ? -8.104 44.687 20.508 1.00 36.83 201 THR C CA 1
ATOM 1676 C C . THR C 1 70 ? -8.133 46.073 19.863 1.00 43.90 201 THR C C 1
ATOM 1677 O O . THR C 1 70 ? -9.187 46.726 19.884 1.00 45.99 201 THR C O 1
ATOM 1681 N N . VAL C 1 71 ? -7.016 46.530 19.282 1.00 41.17 202 VAL C N 1
ATOM 1682 C CA . VAL C 1 71 ? -7.025 47.842 18.621 1.00 43.44 202 VAL C CA 1
ATOM 1683 C C . VAL C 1 71 ? -6.763 47.672 17.130 1.00 46.77 202 VAL C C 1
ATOM 1684 O O . VAL C 1 71 ? -7.581 48.108 16.321 1.00 48.60 202 VAL C O 1
ATOM 1688 N N . GLN C 1 72 ? -5.633 47.039 16.771 1.00 40.44 203 GLN C N 1
ATOM 1689 C CA . GLN C 1 72 ? -5.236 46.815 15.387 1.00 39.83 203 GLN C CA 1
ATOM 1690 C C . GLN C 1 72 ? -6.065 45.675 14.759 1.00 43.40 203 GLN C C 1
ATOM 1691 O O . GLN C 1 72 ? -6.040 45.529 13.535 1.00 41.80 203 GLN C O 1
ATOM 1697 N N . GLY C 1 73 ? -6.768 44.886 15.594 1.00 39.84 204 GLY C N 1
ATOM 1698 C CA . GLY C 1 73 ? -7.586 43.747 15.167 1.00 38.88 204 GLY C CA 1
ATOM 1699 C C . GLY C 1 73 ? -6.890 42.885 14.140 1.00 40.76 204 GLY C C 1
ATOM 1700 O O . GLY C 1 73 ? -7.467 42.514 13.116 1.00 42.96 204 GLY C O 1
ATOM 1701 N N . ASP C 1 74 ? -5.619 42.638 14.374 1.00 34.54 205 ASP C N 1
ATOM 1702 C CA . ASP C 1 74 ? -4.765 41.935 13.454 1.00 33.54 205 ASP C CA 1
ATOM 1703 C C . ASP C 1 74 ? -4.284 40.643 14.050 1.00 36.35 205 ASP C C 1
ATOM 1704 O O . ASP C 1 74 ? -3.274 40.636 14.752 1.00 36.40 205 ASP C O 1
ATOM 1709 N N . LEU C 1 75 ? -5.006 39.543 13.780 1.00 33.44 206 LEU C N 1
ATOM 1710 C CA . LEU C 1 75 ? -4.643 38.230 14.299 1.00 33.07 206 LEU C CA 1
ATOM 1711 C C . LEU C 1 75 ? -3.280 37.787 13.768 1.00 36.67 206 LEU C C 1
ATOM 1712 O O . LEU C 1 75 ? -2.488 37.243 14.541 1.00 37.04 206 LEU C O 1
ATOM 1717 N N . ALA C 1 76 ? -2.988 38.050 12.478 1.00 31.06 207 ALA C N 1
ATOM 1718 C CA . ALA C 1 76 ? -1.710 37.738 11.848 1.00 29.20 207 ALA C CA 1
ATOM 1719 C C . ALA C 1 76 ? -0.548 38.431 12.558 1.00 30.14 207 ALA C C 1
ATOM 1720 O O . ALA C 1 76 ? 0.399 37.759 12.969 1.00 28.39 207 ALA C O 1
ATOM 1722 N N . ALA C 1 77 ? -0.624 39.774 12.709 1.00 25.30 208 ALA C N 1
ATOM 1723 C CA . ALA C 1 77 ? 0.419 40.546 13.354 1.00 25.38 208 ALA C CA 1
ATOM 1724 C C . ALA C 1 77 ? 0.581 40.114 14.815 1.00 28.56 208 ALA C C 1
ATOM 1725 O O . ALA C 1 77 ? 1.715 40.085 15.297 1.00 28.46 208 ALA C O 1
ATOM 1727 N N . PHE C 1 78 ? -0.524 39.698 15.493 1.00 22.90 209 PHE C N 1
ATOM 1728 C CA . PHE C 1 78 ? -0.440 39.189 16.878 1.00 21.58 209 PHE C CA 1
ATOM 1729 C C . PHE C 1 78 ? 0.430 37.937 16.900 1.00 26.87 209 PHE C C 1
ATOM 1730 O O . PHE C 1 78 ? 1.302 37.834 17.752 1.00 26.79 209 PHE C O 1
ATOM 1738 N N . LEU C 1 79 ? 0.205 36.995 15.957 1.00 23.84 210 LEU C N 1
ATOM 1739 C CA . LEU C 1 79 ? 0.985 35.743 15.926 1.00 22.42 210 LEU C CA 1
ATOM 1740 C C . LEU C 1 79 ? 2.440 36.010 15.582 1.00 23.19 210 LEU C C 1
ATOM 1741 O O . LEU C 1 79 ? 3.311 35.411 16.197 1.00 22.18 210 LEU C O 1
ATOM 1746 N N . VAL C 1 80 ? 2.713 36.919 14.662 1.00 20.73 211 VAL C N 1
ATOM 1747 C CA . VAL C 1 80 ? 4.107 37.242 14.303 1.00 22.76 211 VAL C CA 1
ATOM 1748 C C . VAL C 1 80 ? 4.805 37.855 15.533 1.00 25.17 211 VAL C C 1
ATOM 1749 O O . VAL C 1 80 ? 5.880 37.393 15.900 1.00 25.11 211 VAL C O 1
ATOM 1753 N N . VAL C 1 81 ? 4.198 38.866 16.171 1.00 21.75 212 VAL C N 1
ATOM 1754 C CA . VAL C 1 81 ? 4.804 39.518 17.350 1.00 21.95 212 VAL C CA 1
ATOM 1755 C C . VAL C 1 81 ? 4.917 38.544 18.503 1.00 24.23 212 VAL C C 1
ATOM 1756 O O . VAL C 1 81 ? 5.989 38.474 19.103 1.00 25.33 212 VAL C O 1
ATOM 1760 N N . ALA C 1 82 ? 3.861 37.763 18.788 1.00 20.84 213 ALA C N 1
ATOM 1761 C CA . ALA C 1 82 ? 3.877 36.800 19.899 1.00 19.32 213 ALA C CA 1
ATOM 1762 C C . ALA C 1 82 ? 4.985 35.794 19.687 1.00 21.28 213 ALA C C 1
ATOM 1763 O O . ALA C 1 82 ? 5.717 35.522 20.616 1.00 19.19 213 ALA C O 1
ATOM 1765 N N . ARG C 1 83 ? 5.159 35.306 18.463 1.00 17.80 214 ARG C N 1
ATOM 1766 C CA . ARG C 1 83 ? 6.199 34.325 18.126 1.00 19.12 214 ARG C CA 1
ATOM 1767 C C . ARG C 1 83 ? 7.588 34.857 18.398 1.00 23.64 214 ARG C C 1
ATOM 1768 O O . ARG C 1 83 ? 8.416 34.122 18.928 1.00 21.02 214 ARG C O 1
ATOM 1776 N N . ASP C 1 84 ? 7.844 36.125 17.994 1.00 21.07 215 ASP C N 1
ATOM 1777 C CA . ASP C 1 84 ? 9.111 36.821 18.170 1.00 21.44 215 ASP C CA 1
ATOM 1778 C C . ASP C 1 84 ? 9.418 36.962 19.636 1.00 22.72 215 ASP C C 1
ATOM 1779 O O . ASP C 1 84 ? 10.517 36.627 20.057 1.00 22.20 215 ASP C O 1
ATOM 1784 N N . MET C 1 85 ? 8.446 37.455 20.418 1.00 19.93 216 MET C N 1
ATOM 1785 C CA . MET C 1 85 ? 8.576 37.649 21.856 1.00 21.32 216 MET C CA 1
ATOM 1786 C C . MET C 1 85 ? 8.831 36.361 22.585 1.00 26.89 216 MET C C 1
ATOM 1787 O O . MET C 1 85 ? 9.735 36.322 23.430 1.00 28.20 216 MET C O 1
ATOM 1792 N N . LEU C 1 86 ? 8.087 35.288 22.241 1.00 21.49 217 LEU C N 1
ATOM 1793 C CA . LEU C 1 86 ? 8.272 34.000 22.949 1.00 20.42 217 LEU C CA 1
ATOM 1794 C C . LEU C 1 86 ? 9.620 33.392 22.636 1.00 24.64 217 LEU C C 1
ATOM 1795 O O . LEU C 1 86 ? 10.311 32.960 23.553 1.00 24.53 217 LEU C O 1
ATOM 1800 N N . LEU C 1 87 ? 10.052 33.451 21.365 1.00 23.75 218 LEU C N 1
ATOM 1801 C CA . LEU C 1 87 ? 11.373 32.943 20.961 1.00 25.14 218 LEU C CA 1
ATOM 1802 C C . LEU C 1 87 ? 12.531 33.760 21.530 1.00 30.53 218 LEU C C 1
ATOM 1803 O O . LEU C 1 87 ? 13.565 33.182 21.843 1.00 32.53 218 LEU C O 1
ATOM 1808 N N . ALA C 1 88 ? 12.383 35.095 21.620 1.00 27.00 219 ALA C N 1
ATOM 1809 C CA . ALA C 1 88 ? 13.421 35.969 22.180 1.00 28.77 219 ALA C CA 1
ATOM 1810 C C . ALA C 1 88 ? 13.557 35.790 23.712 1.00 34.02 219 ALA C C 1
ATOM 1811 O O . ALA C 1 88 ? 14.642 35.988 24.259 1.00 35.93 219 ALA C O 1
ATOM 1813 N N . SER C 1 89 ? 12.471 35.445 24.392 1.00 28.94 220 SER C N 1
ATOM 1814 C CA . SER C 1 89 ? 12.448 35.325 25.849 1.00 29.73 220 SER C CA 1
ATOM 1815 C C . SER C 1 89 ? 12.818 33.924 26.347 1.00 35.98 220 SER C C 1
ATOM 1816 O O . SER C 1 89 ? 13.044 33.766 27.546 1.00 35.94 220 SER C O 1
ATOM 1819 N N . LEU C 1 90 ? 12.873 32.910 25.462 1.00 33.37 221 LEU C N 1
ATOM 1820 C CA . LEU C 1 90 ? 13.223 31.539 25.863 1.00 41.11 221 LEU C CA 1
ATOM 1821 C C . LEU C 1 90 ? 14.595 31.477 26.548 1.00 48.52 221 LEU C C 1
ATOM 1822 O O . LEU C 1 90 ? 15.579 31.957 25.946 1.00 52.68 221 LEU C O 1
ATOM 1828 N N . ALA D 2 2 ? -12.558 18.089 11.907 1.00 55.28 155 ALA D N 1
ATOM 1829 C CA . ALA D 2 2 ? -13.723 18.280 11.035 1.00 55.94 155 ALA D CA 1
ATOM 1830 C C . ALA D 2 2 ? -14.097 19.780 10.924 1.00 56.51 155 ALA D C 1
ATOM 1831 O O . ALA D 2 2 ? -13.608 20.437 10.002 1.00 53.23 155 ALA D O 1
ATOM 1833 N N . ASN D 2 3 ? -14.927 20.326 11.862 1.00 52.31 156 ASN D N 1
ATOM 1834 C CA . ASN D 2 3 ? -15.328 21.739 11.846 1.00 49.77 156 ASN D CA 1
ATOM 1835 C C . ASN D 2 3 ? -14.213 22.639 12.338 1.00 48.04 156 ASN D C 1
ATOM 1836 O O . ASN D 2 3 ? -14.111 23.784 11.884 1.00 44.87 156 ASN D O 1
ATOM 1841 N N . GLU D 2 4 ? -13.360 22.131 13.256 1.00 41.96 157 GLU D N 1
ATOM 1842 C CA . GLU D 2 4 ? -12.247 22.926 13.759 1.00 38.86 157 GLU D CA 1
ATOM 1843 C C . GLU D 2 4 ? -11.231 23.170 12.629 1.00 39.80 157 GLU D C 1
ATOM 1844 O O . GLU D 2 4 ? -10.611 24.231 12.612 1.00 36.92 157 GLU D O 1
ATOM 1850 N N . ASN D 2 5 ? -11.127 22.239 11.646 1.00 36.08 158 ASN D N 1
ATOM 1851 C CA . ASN D 2 5 ? -10.184 22.410 10.536 1.00 33.52 158 ASN D CA 1
ATOM 1852 C C . ASN D 2 5 ? -10.604 23.597 9.644 1.00 35.89 158 ASN D C 1
ATOM 1853 O O . ASN D 2 5 ? -9.732 24.339 9.231 1.00 30.78 158 ASN D O 1
ATOM 1858 N N . ILE D 2 6 ? -11.929 23.822 9.426 1.00 35.08 159 ILE D N 1
ATOM 1859 C CA . ILE D 2 6 ? -12.479 24.939 8.635 1.00 34.62 159 ILE D CA 1
ATOM 1860 C C . ILE D 2 6 ? -12.018 26.300 9.217 1.00 38.37 159 ILE D C 1
ATOM 1861 O O . ILE D 2 6 ? -11.547 27.164 8.469 1.00 36.83 159 ILE D O 1
ATOM 1866 N N . LEU D 2 7 ? -12.132 26.479 10.545 1.00 35.10 160 LEU D N 1
ATOM 1867 C CA . LEU D 2 7 ? -11.682 27.712 11.193 1.00 32.75 160 LEU D CA 1
ATOM 1868 C C . LEU D 2 7 ? -10.143 27.746 11.300 1.00 34.96 160 LEU D C 1
ATOM 1869 O O . LEU D 2 7 ? -9.540 28.826 11.273 1.00 33.71 160 LEU D O 1
ATOM 1874 N N . LYS D 2 8 ? -9.504 26.573 11.435 1.00 30.47 161 LYS D N 1
ATOM 1875 C CA . LYS D 2 8 ? -8.053 26.537 11.485 1.00 28.90 161 LYS D CA 1
ATOM 1876 C C . LYS D 2 8 ? -7.482 27.003 10.130 1.00 30.56 161 LYS D C 1
ATOM 1877 O O . LYS D 2 8 ? -6.536 27.795 10.111 1.00 28.81 161 LYS D O 1
ATOM 1883 N N . LEU D 2 9 ? -8.093 26.562 9.004 1.00 26.29 162 LEU D N 1
ATOM 1884 C CA . LEU D 2 9 ? -7.661 26.990 7.673 1.00 25.91 162 LEU D CA 1
ATOM 1885 C C . LEU D 2 9 ? -7.962 28.470 7.506 1.00 30.74 162 LEU D C 1
ATOM 1886 O O . LEU D 2 9 ? -7.168 29.169 6.898 1.00 29.72 162 LEU D O 1
ATOM 1891 N N . LYS D 2 10 ? -9.054 28.962 8.132 1.00 29.14 163 LYS D N 1
ATOM 1892 C CA . LYS D 2 10 ? -9.422 30.373 8.073 1.00 28.90 163 LYS D CA 1
ATOM 1893 C C . LYS D 2 10 ? -8.300 31.195 8.702 1.00 31.30 163 LYS D C 1
ATOM 1894 O O . LYS D 2 10 ? -7.834 32.145 8.092 1.00 31.25 163 LYS D O 1
ATOM 1897 N N . LEU D 2 11 ? -7.837 30.793 9.891 1.00 28.74 164 LEU D N 1
ATOM 1898 C CA . LEU D 2 11 ? -6.764 31.451 10.637 1.00 27.16 164 LEU D CA 1
ATOM 1899 C C . LEU D 2 11 ? -5.467 31.451 9.835 1.00 28.75 164 LEU D C 1
ATOM 1900 O O . LEU D 2 11 ? -4.843 32.511 9.690 1.00 26.62 164 LEU D O 1
ATOM 1905 N N . TYR D 2 12 ? -5.065 30.274 9.312 1.00 26.02 165 TYR D N 1
ATOM 1906 C CA . TYR D 2 12 ? -3.838 30.122 8.523 1.00 24.52 165 TYR D CA 1
ATOM 1907 C C . TYR D 2 12 ? -3.854 31.008 7.292 1.00 28.10 165 TYR D C 1
ATOM 1908 O O . TYR D 2 12 ? -2.840 31.644 7.016 1.00 25.08 165 TYR D O 1
ATOM 1917 N N . ARG D 2 13 ? -4.998 31.082 6.557 1.00 24.97 166 ARG D N 1
ATOM 1918 C CA . ARG D 2 13 ? -5.071 31.944 5.371 1.00 25.93 166 ARG D CA 1
ATOM 1919 C C . ARG D 2 13 ? -4.965 33.430 5.742 1.00 33.18 166 ARG D C 1
ATOM 1920 O O . ARG D 2 13 ? -4.292 34.188 5.038 1.00 33.62 166 ARG D O 1
ATOM 1928 N N . SER D 2 14 ? -5.582 33.839 6.866 1.00 30.42 167 SER D N 1
ATOM 1929 C CA . SER D 2 14 ? -5.555 35.233 7.345 1.00 31.20 167 SER D CA 1
ATOM 1930 C C . SER D 2 14 ? -4.105 35.723 7.623 1.00 33.20 167 SER D C 1
ATOM 1931 O O . SER D 2 14 ? -3.868 36.931 7.664 1.00 32.21 167 SER D O 1
ATOM 1934 N N . LEU D 2 15 ? -3.155 34.784 7.819 1.00 31.16 168 LEU D N 1
ATOM 1935 C CA . LEU D 2 15 ? -1.727 35.098 8.003 1.00 32.66 168 LEU D CA 1
ATOM 1936 C C . LEU D 2 15 ? -1.111 35.595 6.696 1.00 36.12 168 LEU D C 1
ATOM 1937 O O . LEU D 2 15 ? -0.059 36.224 6.714 1.00 39.58 168 LEU D O 1
ATOM 1942 N N . GLY D 2 16 ? -1.759 35.295 5.585 1.00 30.51 169 GLY D N 1
ATOM 1943 C CA . GLY D 2 16 ? -1.310 35.669 4.244 1.00 30.73 169 GLY D CA 1
ATOM 1944 C C . GLY D 2 16 ? -0.507 34.579 3.560 1.00 32.93 169 GLY D C 1
ATOM 1945 O O . GLY D 2 16 ? 0.203 34.842 2.592 1.00 34.30 169 GLY D O 1
ATOM 1946 N N . VAL D 2 17 ? -0.632 33.350 4.052 1.00 27.47 170 VAL D N 1
ATOM 1947 C CA . VAL D 2 17 ? 0.026 32.160 3.532 1.00 26.94 170 VAL D CA 1
ATOM 1948 C C . VAL D 2 17 ? -1.034 31.388 2.759 1.00 30.01 170 VAL D C 1
ATOM 1949 O O . VAL D 2 17 ? -2.067 31.026 3.330 1.00 29.14 170 VAL D O 1
ATOM 1953 N N . ILE D 2 18 ? -0.828 31.228 1.455 1.00 25.87 171 ILE D N 1
ATOM 1954 C CA . ILE D 2 18 ? -1.797 30.564 0.572 1.00 26.59 171 ILE D CA 1
ATOM 1955 C C . ILE D 2 18 ? -1.171 29.327 -0.040 1.00 31.99 171 ILE D C 1
ATOM 1956 O O . ILE D 2 18 ? -0.139 29.436 -0.703 1.00 32.79 171 ILE D O 1
ATOM 1961 N N . LEU D 2 19 ? -1.818 28.165 0.123 1.00 29.09 172 LEU D N 1
ATOM 1962 C CA . LEU D 2 19 ? -1.303 26.936 -0.479 1.00 29.42 172 LEU D CA 1
ATOM 1963 C C . LEU D 2 19 ? -1.733 26.836 -1.940 1.00 32.41 172 LEU D C 1
ATOM 1964 O O . LEU D 2 19 ? -2.901 27.007 -2.285 1.00 34.42 172 LEU D O 1
ATOM 1969 N N . ASP D 2 20 ? -0.776 26.621 -2.804 1.00 25.74 173 ASP D N 1
ATOM 1970 C CA . ASP D 2 20 ? -1.034 26.453 -4.235 1.00 24.05 173 ASP D CA 1
ATOM 1971 C C . ASP D 2 20 ? -0.350 25.170 -4.654 1.00 30.41 173 ASP D C 1
ATOM 1972 O O . ASP D 2 20 ? 0.730 25.200 -5.259 1.00 29.78 173 ASP D O 1
ATOM 1977 N N . LEU D 2 21 ? -0.978 24.027 -4.301 1.00 31.23 174 LEU D N 1
ATOM 1978 C CA . LEU D 2 21 ? -0.416 22.685 -4.558 1.00 33.73 174 LEU D CA 1
ATOM 1979 C C . LEU D 2 21 ? -0.488 22.294 -6.013 1.00 40.33 174 LEU D C 1
ATOM 1980 O O . LEU D 2 21 ? 0.266 21.413 -6.425 1.00 43.90 174 LEU D O 1
ATOM 1985 N N . GLU D 2 22 ? -1.347 22.961 -6.808 1.00 35.51 175 GLU D N 1
ATOM 1986 C CA . GLU D 2 22 ? -1.428 22.715 -8.250 1.00 37.62 175 GLU D CA 1
ATOM 1987 C C . GLU D 2 22 ? -0.088 23.107 -8.925 1.00 42.96 175 GLU D C 1
ATOM 1988 O O . GLU D 2 22 ? 0.240 22.587 -9.997 1.00 45.11 175 GLU D O 1
ATOM 1994 N N . ASN D 2 23 ? 0.695 24.000 -8.268 1.00 36.44 176 ASN D N 1
ATOM 1995 C CA . ASN D 2 23 ? 1.995 24.473 -8.757 1.00 36.83 176 ASN D CA 1
ATOM 1996 C C . ASN D 2 23 ? 3.131 24.145 -7.773 1.00 41.51 176 ASN D C 1
ATOM 1997 O O . ASN D 2 23 ? 4.234 24.686 -7.898 1.00 40.34 176 ASN D O 1
ATOM 2002 N N . ASP D 2 24 ? 2.844 23.253 -6.793 1.00 39.39 177 ASP D N 1
ATOM 2003 C CA . ASP D 2 24 ? 3.750 22.788 -5.744 1.00 39.86 177 ASP D CA 1
ATOM 2004 C C . ASP D 2 24 ? 4.457 24.002 -5.087 1.00 39.19 177 ASP D C 1
ATOM 2005 O O . ASP D 2 24 ? 5.692 24.077 -5.049 1.00 38.14 177 ASP D O 1
ATOM 2010 N N . GLN D 2 25 ? 3.656 24.980 -4.619 1.00 31.97 178 GLN D N 1
ATOM 2011 C CA . GLN D 2 25 ? 4.210 26.219 -4.063 1.00 29.02 178 GLN D CA 1
ATOM 2012 C C . GLN D 2 25 ? 3.325 26.875 -3.033 1.00 30.25 178 GLN D C 1
ATOM 2013 O O . GLN D 2 25 ? 2.135 26.575 -2.936 1.00 30.80 178 GLN D O 1
ATOM 2019 N N . VAL D 2 26 ? 3.933 27.776 -2.250 1.00 25.49 179 VAL D N 1
ATOM 2020 C CA . VAL D 2 26 ? 3.298 28.579 -1.212 1.00 24.61 179 VAL D CA 1
ATOM 2021 C C . VAL D 2 26 ? 3.453 30.053 -1.581 1.00 25.82 179 VAL D C 1
ATOM 2022 O O . VAL D 2 26 ? 4.539 30.492 -1.974 1.00 24.74 179 VAL D O 1
ATOM 2026 N N . LEU D 2 27 ? 2.372 30.805 -1.453 1.00 21.53 180 LEU D N 1
ATOM 2027 C CA . LEU D 2 27 ? 2.338 32.246 -1.687 1.00 22.78 180 LEU D CA 1
ATOM 2028 C C . LEU D 2 27 ? 2.307 32.966 -0.354 1.00 26.51 180 LEU D C 1
ATOM 2029 O O . LEU D 2 27 ? 1.471 32.664 0.502 1.00 24.87 180 LEU D O 1
ATOM 2034 N N . ILE D 2 28 ? 3.241 33.893 -0.164 1.00 25.87 181 ILE D N 1
ATOM 2035 C CA . ILE D 2 28 ? 3.334 34.640 1.089 1.00 27.69 181 ILE D CA 1
ATOM 2036 C C . ILE D 2 28 ? 3.001 36.096 0.797 1.00 34.20 181 ILE D C 1
ATOM 2037 O O . ILE D 2 28 ? 3.650 36.740 -0.030 1.00 33.93 181 ILE D O 1
ATOM 2042 N N . ASN D 2 29 ? 1.956 36.590 1.437 1.00 31.80 182 ASN D N 1
ATOM 2043 C CA . ASN D 2 29 ? 1.513 37.962 1.227 1.00 34.60 182 ASN D CA 1
ATOM 2044 C C . ASN D 2 29 ? 2.396 38.894 2.042 1.00 40.34 182 ASN D C 1
ATOM 2045 O O . ASN D 2 29 ? 2.697 38.587 3.184 1.00 39.01 182 ASN D O 1
ATOM 2050 N N . ARG D 2 30 ? 2.843 39.996 1.438 1.00 40.02 183 ARG D N 1
ATOM 2051 C CA . ARG D 2 30 ? 3.717 40.977 2.095 1.00 60.72 183 ARG D CA 1
ATOM 2052 C C . ARG D 2 30 ? 2.978 42.294 2.327 1.00 90.95 183 ARG D C 1
ATOM 2053 O O . ARG D 2 30 ? 2.271 42.440 3.323 1.00 51.18 183 ARG D O 1
ATOM 2061 N N . ASP D 2 33 ? 6.138 44.571 2.058 1.00 70.48 186 ASP D N 1
ATOM 2062 C CA . ASP D 2 33 ? 6.410 45.533 0.989 1.00 73.75 186 ASP D CA 1
ATOM 2063 C C . ASP D 2 33 ? 5.208 45.667 0.022 1.00 76.77 186 ASP D C 1
ATOM 2064 O O . ASP D 2 33 ? 5.310 46.345 -1.004 1.00 78.63 186 ASP D O 1
ATOM 2069 N N . GLY D 2 34 ? 4.085 45.044 0.388 1.00 70.14 187 GLY D N 1
ATOM 2070 C CA . GLY D 2 34 ? 2.844 45.041 -0.383 1.00 69.17 187 GLY D CA 1
ATOM 2071 C C . GLY D 2 34 ? 2.959 44.299 -1.699 1.00 68.59 187 GLY D C 1
ATOM 2072 O O . GLY D 2 34 ? 2.423 44.753 -2.715 1.00 70.93 187 GLY D O 1
ATOM 2073 N N . ASN D 2 35 ? 3.679 43.158 -1.684 1.00 58.25 188 ASN D N 1
ATOM 2074 C CA . ASN D 2 35 ? 3.935 42.302 -2.842 1.00 55.25 188 ASN D CA 1
ATOM 2075 C C . ASN D 2 35 ? 3.706 40.825 -2.459 1.00 50.90 188 ASN D C 1
ATOM 2076 O O . ASN D 2 35 ? 3.315 40.547 -1.324 1.00 49.11 188 ASN D O 1
ATOM 2081 N N . ILE D 2 36 ? 3.931 39.891 -3.397 1.00 42.57 189 ILE D N 1
ATOM 2082 C CA . ILE D 2 36 ? 3.727 38.468 -3.168 1.00 38.96 189 ILE D CA 1
ATOM 2083 C C . ILE D 2 36 ? 5.044 37.716 -3.265 1.00 40.92 189 ILE D C 1
ATOM 2084 O O . ILE D 2 36 ? 5.750 37.847 -4.258 1.00 43.31 189 ILE D O 1
ATOM 2089 N N . ASP D 2 37 ? 5.362 36.904 -2.250 1.00 33.81 190 ASP D N 1
ATOM 2090 C CA . ASP D 2 37 ? 6.571 36.073 -2.240 1.00 33.13 190 ASP D CA 1
ATOM 2091 C C . ASP D 2 37 ? 6.174 34.633 -2.536 1.00 32.14 190 ASP D C 1
ATOM 2092 O O . ASP D 2 37 ? 5.207 34.145 -1.952 1.00 27.64 190 ASP D O 1
ATOM 2097 N N . ILE D 2 38 ? 6.879 33.953 -3.456 1.00 29.92 191 ILE D N 1
ATOM 2098 C CA . ILE D 2 38 ? 6.502 32.569 -3.781 1.00 28.61 191 ILE D CA 1
ATOM 2099 C C . ILE D 2 38 ? 7.612 31.585 -3.417 1.00 31.62 191 ILE D C 1
ATOM 2100 O O . ILE D 2 38 ? 8.728 31.671 -3.924 1.00 32.43 191 ILE D O 1
ATOM 2105 N N . LEU D 2 39 ? 7.271 30.596 -2.600 1.00 27.81 192 LEU D N 1
ATOM 2106 C CA . LEU D 2 39 ? 8.233 29.572 -2.194 1.00 28.26 192 LEU D CA 1
ATOM 2107 C C . LEU D 2 39 ? 7.862 28.219 -2.778 1.00 30.62 192 LEU D C 1
ATOM 2108 O O . LEU D 2 39 ? 6.794 27.687 -2.441 1.00 27.26 192 LEU D O 1
ATOM 2113 N N . PRO D 2 40 ? 8.727 27.642 -3.646 1.00 31.79 193 PRO D N 1
ATOM 2114 C CA . PRO D 2 40 ? 8.429 26.314 -4.207 1.00 33.17 193 PRO D CA 1
ATOM 2115 C C . PRO D 2 40 ? 8.563 25.239 -3.144 1.00 39.62 193 PRO D C 1
ATOM 2116 O O . PRO D 2 40 ? 9.273 25.446 -2.159 1.00 41.02 193 PRO D O 1
ATOM 2120 N N . LEU D 2 41 ? 7.871 24.111 -3.319 1.00 36.53 194 LEU D N 1
ATOM 2121 C CA . LEU D 2 41 ? 7.932 23.002 -2.364 1.00 36.45 194 LEU D CA 1
ATOM 2122 C C . LEU D 2 41 ? 8.553 21.760 -3.009 1.00 44.29 194 LEU D C 1
ATOM 2123 O O . LEU D 2 41 ? 8.775 20.769 -2.317 1.00 45.88 194 LEU D O 1
ATOM 2128 N N . ASP D 2 42 ? 8.808 21.807 -4.327 1.00 42.63 195 ASP D N 1
ATOM 2129 C CA . ASP D 2 42 ? 9.358 20.700 -5.114 1.00 45.78 195 ASP D CA 1
ATOM 2130 C C . ASP D 2 42 ? 10.887 20.828 -5.225 1.00 51.47 195 ASP D C 1
ATOM 2131 O O . ASP D 2 42 ? 11.452 20.875 -6.319 1.00 52.86 195 ASP D O 1
ATOM 2136 N N . ASN D 2 43 ? 11.554 20.904 -4.085 1.00 47.66 196 ASN D N 1
ATOM 2137 C CA . ASN D 2 43 ? 13.002 21.059 -4.066 1.00 48.35 196 ASN D CA 1
ATOM 2138 C C . ASN D 2 43 ? 13.568 20.308 -2.875 1.00 53.23 196 ASN D C 1
ATOM 2139 O O . ASN D 2 43 ? 12.865 19.495 -2.269 1.00 52.71 196 ASN D O 1
ATOM 2144 N N . ASN D 2 44 ? 14.831 20.573 -2.540 1.00 49.92 197 ASN D N 1
ATOM 2145 C CA . ASN D 2 44 ? 15.484 19.898 -1.434 1.00 50.07 197 ASN D CA 1
ATOM 2146 C C . ASN D 2 44 ? 15.533 20.788 -0.192 1.00 47.87 197 ASN D C 1
ATOM 2147 O O . ASN D 2 44 ? 16.305 20.506 0.722 1.00 47.26 197 ASN D O 1
ATOM 2152 N N . LEU D 2 45 ? 14.692 21.841 -0.147 1.00 40.00 198 LEU D N 1
ATOM 2153 C CA . LEU D 2 45 ? 14.641 22.759 0.988 1.00 38.08 198 LEU D CA 1
ATOM 2154 C C . LEU D 2 45 ? 14.201 22.050 2.248 1.00 37.26 198 LEU D C 1
ATOM 2155 O O . LEU D 2 45 ? 13.224 21.298 2.242 1.00 36.67 198 LEU D O 1
ATOM 2160 N N . SER D 2 46 ? 14.929 22.290 3.334 1.00 33.08 199 SER D N 1
ATOM 2161 C CA A SER D 2 46 ? 14.601 21.700 4.634 0.50 31.60 199 SER D CA 1
ATOM 2162 C CA B SER D 2 46 ? 14.612 21.702 4.633 0.50 32.77 199 SER D CA 1
ATOM 2163 C C . SER D 2 46 ? 13.314 22.292 5.202 1.00 33.94 199 SER D C 1
ATOM 2164 O O . SER D 2 46 ? 12.949 23.417 4.868 1.00 30.65 199 SER D O 1
ATOM 2169 N N . ASP D 2 47 ? 12.662 21.572 6.112 1.00 34.25 200 ASP D N 1
ATOM 2170 C CA . ASP D 2 47 ? 11.476 22.077 6.792 1.00 33.07 200 ASP D CA 1
ATOM 2171 C C . ASP D 2 47 ? 11.851 23.356 7.572 1.00 34.71 200 ASP D C 1
ATOM 2172 O O . ASP D 2 47 ? 11.147 24.350 7.488 1.00 30.51 200 ASP D O 1
ATOM 2177 N N . PHE D 2 48 ? 13.015 23.337 8.262 1.00 34.58 201 PHE D N 1
ATOM 2178 C CA . PHE D 2 48 ? 13.540 24.452 9.052 1.00 35.25 201 PHE D CA 1
ATOM 2179 C C . PHE D 2 48 ? 13.704 25.721 8.206 1.00 37.67 201 PHE D C 1
ATOM 2180 O O . PHE D 2 48 ? 13.242 26.787 8.624 1.00 35.62 201 PHE D O 1
ATOM 2188 N N . TYR D 2 49 ? 14.363 25.606 7.027 1.00 34.57 202 TYR D N 1
ATOM 2189 C CA . TYR D 2 49 ? 14.550 26.745 6.140 1.00 33.51 202 TYR D CA 1
ATOM 2190 C C . TYR D 2 49 ? 13.189 27.329 5.664 1.00 32.64 202 TYR D C 1
ATOM 2191 O O . TYR D 2 49 ? 13.003 28.541 5.749 1.00 31.19 202 TYR D O 1
ATOM 2200 N N . LYS D 2 50 ? 12.284 26.486 5.123 1.00 27.19 203 LYS D N 1
ATOM 2201 C CA . LYS D 2 50 ? 10.934 26.888 4.659 1.00 25.33 203 LYS D CA 1
ATOM 2202 C C . LYS D 2 50 ? 10.163 27.658 5.743 1.00 27.26 203 LYS D C 1
ATOM 2203 O O . LYS D 2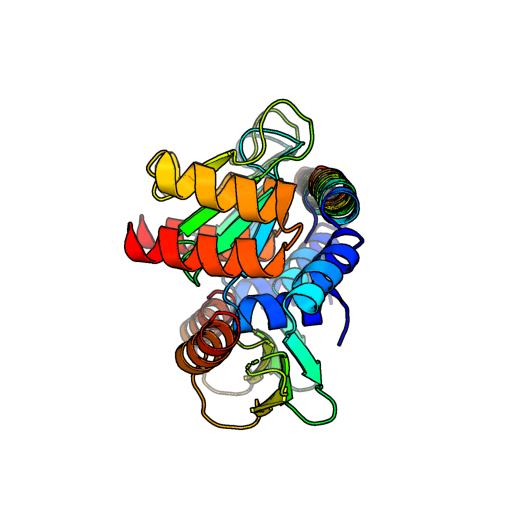 50 ? 9.562 28.676 5.436 1.00 25.07 203 LYS D O 1
ATOM 2209 N N . THR D 2 51 ? 10.232 27.192 7.015 1.00 24.88 204 THR D N 1
ATOM 2210 C CA . THR D 2 51 ? 9.547 27.807 8.179 1.00 22.70 204 THR D CA 1
ATOM 2211 C C . THR D 2 51 ? 10.153 29.189 8.444 1.00 25.32 204 THR D C 1
ATOM 2212 O O . THR D 2 51 ? 9.416 30.163 8.569 1.00 23.32 204 THR D O 1
ATOM 2216 N N . LYS D 2 52 ? 11.489 29.275 8.420 1.00 22.72 205 LYS D N 1
ATOM 2217 C CA . LYS D 2 52 ? 12.224 30.520 8.625 1.00 25.80 205 LYS D CA 1
ATOM 2218 C C . LYS D 2 52 ? 11.868 31.514 7.506 1.00 29.32 205 LYS D C 1
ATOM 2219 O O . LYS D 2 52 ? 11.514 32.658 7.789 1.00 28.86 205 LYS D O 1
ATOM 2225 N N . TYR D 2 53 ? 11.940 31.053 6.247 1.00 26.35 206 TYR D N 1
ATOM 2226 C CA . TYR D 2 53 ? 11.608 31.822 5.059 1.00 26.45 206 TYR D CA 1
ATOM 2227 C C . TYR D 2 53 ? 10.216 32.462 5.204 1.00 27.70 206 TYR D C 1
ATOM 2228 O O . TYR D 2 53 ? 10.077 33.677 5.016 1.00 27.22 206 TYR D O 1
ATOM 2237 N N . ILE D 2 54 ? 9.209 31.656 5.581 1.00 23.30 207 ILE D N 1
ATOM 2238 C CA . ILE D 2 54 ? 7.811 32.119 5.689 1.00 21.83 207 ILE D CA 1
ATOM 2239 C C . ILE D 2 54 ? 7.666 33.170 6.785 1.00 26.53 207 ILE D C 1
ATOM 2240 O O . ILE D 2 54 ? 7.200 34.267 6.483 1.00 26.61 207 ILE D O 1
ATOM 2245 N N . TRP D 2 55 ? 8.071 32.871 8.042 1.00 24.81 208 TRP D N 1
ATOM 2246 C CA . TRP D 2 55 ? 7.905 33.814 9.143 1.00 24.16 208 TRP D CA 1
ATOM 2247 C C . TRP D 2 55 ? 8.636 35.147 8.905 1.00 27.64 208 TRP D C 1
ATOM 2248 O O . TRP D 2 55 ? 8.047 36.206 9.178 1.00 25.38 208 TRP D O 1
ATOM 2259 N N . GLU D 2 56 ? 9.883 35.105 8.351 1.00 26.94 209 GLU D N 1
ATOM 2260 C CA . GLU D 2 56 ? 10.668 36.310 8.077 1.00 30.26 209 GLU D CA 1
ATOM 2261 C C . GLU D 2 56 ? 9.891 37.294 7.194 1.00 34.77 209 GLU D C 1
ATOM 2262 O O . GLU D 2 56 ? 10.052 38.508 7.335 1.00 37.98 209 GLU D O 1
ATOM 2268 N N . ARG D 2 57 ? 9.077 36.764 6.275 1.00 27.90 210 ARG D N 1
ATOM 2269 C CA . ARG D 2 57 ? 8.273 37.553 5.340 1.00 28.86 210 ARG D CA 1
ATOM 2270 C C . ARG D 2 57 ? 6.853 37.863 5.874 1.00 32.41 210 ARG D C 1
ATOM 2271 O O . ARG D 2 57 ? 6.049 38.454 5.148 1.00 34.57 210 ARG D O 1
ATOM 2279 N N . LEU D 2 58 ? 6.547 37.523 7.123 1.00 28.17 211 LEU D N 1
ATOM 2280 C CA . LEU D 2 58 ? 5.212 37.873 7.648 1.00 27.05 211 LEU D CA 1
ATOM 2281 C C . LEU D 2 58 ? 5.238 39.204 8.456 1.00 37.41 211 LEU D C 1
ATOM 2282 O O . LEU D 2 58 ? 4.222 39.891 8.504 1.00 39.17 211 LEU D O 1
ATOM 2287 N N . GLY D 2 59 ? 6.388 39.596 9.002 1.00 38.42 212 GLY D N 1
ATOM 2288 C CA . GLY D 2 59 ? 6.494 40.821 9.799 1.00 43.65 212 GLY D CA 1
ATOM 2289 C C . GLY D 2 59 ? 7.574 41.811 9.403 1.00 53.36 212 GLY D C 1
ATOM 2290 O O . GLY D 2 59 ? 8.681 41.402 9.027 1.00 55.62 212 GLY D O 1
ATOM 2291 N N . LYS D 2 60 ? 7.262 43.126 9.535 1.00 51.57 213 LYS D N 1
ATOM 2292 C CA . LYS D 2 60 ? 8.103 44.278 9.179 1.00 71.70 213 LYS D CA 1
ATOM 2293 C C . LYS D 2 60 ? 9.589 44.066 9.492 1.00 103.45 213 LYS D C 1
ATOM 2294 O O . LYS D 2 60 ? 10.396 43.952 8.571 1.00 70.82 213 LYS D O 1
ATOM 2300 N N . ASP E 3 3 ? -10.759 44.272 11.501 1.00 61.54 62 ASP E N 1
ATOM 2301 C CA . ASP E 3 3 ? -11.771 44.687 12.475 1.00 60.39 62 ASP E CA 1
ATOM 2302 C C . ASP E 3 3 ? -11.554 43.957 13.819 1.00 60.42 62 ASP E C 1
ATOM 2303 O O . ASP E 3 3 ? -11.611 42.723 13.843 1.00 59.15 62 ASP E O 1
ATOM 2308 N N . PRO E 3 4 ? -11.335 44.678 14.950 1.00 54.68 63 PRO E N 1
ATOM 2309 C CA . PRO E 3 4 ? -11.153 43.981 16.240 1.00 51.78 63 PRO E CA 1
ATOM 2310 C C . PRO E 3 4 ? -12.395 43.179 16.662 1.00 52.96 63 PRO E C 1
ATOM 2311 O O . PRO E 3 4 ? -12.241 42.126 17.288 1.00 50.20 63 PRO E O 1
ATOM 2315 N N . ASN E 3 5 ? -13.613 43.636 16.260 1.00 49.38 64 ASN E N 1
ATOM 2316 C CA . ASN E 3 5 ? -14.872 42.933 16.530 1.00 47.58 64 ASN E CA 1
ATOM 2317 C C . ASN E 3 5 ? -14.957 41.604 15.750 1.00 48.03 64 ASN E C 1
ATOM 2318 O O . ASN E 3 5 ? -15.505 40.640 16.285 1.00 46.54 64 ASN E O 1
ATOM 2323 N N . GLU E 3 6 ? -14.387 41.540 14.522 1.00 43.03 65 GLU E N 1
ATOM 2324 C CA . GLU E 3 6 ? -14.346 40.315 13.712 1.00 42.23 65 GLU E CA 1
ATOM 2325 C C . GLU E 3 6 ? -13.383 39.282 14.330 1.00 43.27 65 GLU E C 1
ATOM 2326 O O . GLU E 3 6 ? -13.711 38.094 14.393 1.00 42.20 65 GLU E O 1
ATOM 2332 N N . VAL E 3 7 ? -12.196 39.740 14.780 1.00 38.30 66 VAL E N 1
ATOM 2333 C CA . VAL E 3 7 ? -11.184 38.906 15.447 1.00 36.54 66 VAL E CA 1
ATOM 2334 C C . VAL E 3 7 ? -11.815 38.359 16.737 1.00 39.00 66 VAL E C 1
ATOM 2335 O O . VAL E 3 7 ? -11.697 37.161 17.015 1.00 38.94 66 VAL E O 1
ATOM 2339 N N . ARG E 3 8 ? -12.536 39.223 17.483 1.00 33.78 67 ARG E N 1
ATOM 2340 C CA . ARG E 3 8 ? -13.225 38.835 18.718 1.00 32.58 67 ARG E CA 1
ATOM 2341 C C . ARG E 3 8 ? -14.168 37.646 18.478 1.00 35.44 67 ARG E C 1
ATOM 2342 O O . ARG E 3 8 ? -14.027 36.628 19.150 1.00 32.40 67 ARG E O 1
ATOM 2350 N N . SER E 3 9 ? -15.099 37.768 17.502 1.00 34.65 68 SER E N 1
ATOM 2351 C CA . SER E 3 9 ? -16.076 36.716 17.201 1.00 34.57 68 SER E CA 1
ATOM 2352 C C . SER E 3 9 ? -15.386 35.468 16.618 1.00 38.44 68 SER E C 1
ATOM 2353 O O . SER E 3 9 ? -15.780 34.351 16.969 1.00 37.81 68 SER E O 1
ATOM 2356 N N . PHE E 3 10 ? -14.334 35.648 15.788 1.00 35.44 69 PHE E N 1
ATOM 2357 C CA . PHE E 3 10 ? -13.577 34.505 15.250 1.00 34.58 69 PHE E CA 1
ATOM 2358 C C . PHE E 3 10 ? -12.910 33.725 16.401 1.00 37.04 69 PHE E C 1
ATOM 2359 O O . PHE E 3 10 ? -13.109 32.519 16.520 1.00 37.50 69 PHE E O 1
ATOM 2367 N N . LEU E 3 11 ? -12.180 34.410 17.275 1.00 32.59 70 LEU E N 1
ATOM 2368 C CA . LEU E 3 11 ? -11.541 33.741 18.413 1.00 31.19 70 LEU E CA 1
ATOM 2369 C C . LEU E 3 11 ? -12.595 33.105 19.341 1.00 32.94 70 LEU E C 1
ATOM 2370 O O . LEU E 3 11 ? -12.356 32.020 19.863 1.00 31.06 70 LEU E O 1
ATOM 2375 N N . GLN E 3 12 ? -13.794 33.700 19.431 1.00 30.90 71 GLN E N 1
ATOM 2376 C CA . GLN E 3 12 ? -14.902 33.101 20.194 1.00 30.66 71 GLN E CA 1
ATOM 2377 C C . GLN E 3 12 ? -15.397 31.817 19.496 1.00 34.26 71 GLN E C 1
ATOM 2378 O O . GLN E 3 12 ? -15.562 30.805 20.164 1.00 36.11 71 GLN E O 1
ATOM 2384 N N . ASP E 3 13 ? -15.524 31.830 18.153 1.00 30.42 72 ASP E N 1
ATOM 2385 C CA . ASP E 3 13 ? -15.959 30.661 17.387 1.00 29.80 72 ASP E CA 1
ATOM 2386 C C . ASP E 3 13 ? -14.905 29.553 17.437 1.00 30.81 72 ASP E C 1
ATOM 2387 O O . ASP E 3 13 ? -15.247 28.378 17.616 1.00 30.23 72 ASP E O 1
ATOM 2392 N N . LEU E 3 14 ? -13.624 29.933 17.308 1.00 26.35 73 LEU E N 1
ATOM 2393 C CA . LEU E 3 14 ? -12.507 29.005 17.344 1.00 26.13 73 LEU E CA 1
ATOM 2394 C C . LEU E 3 14 ? -12.447 28.280 18.689 1.00 33.72 73 LEU E C 1
ATOM 2395 O O . LEU E 3 14 ? -12.303 27.062 18.707 1.00 35.24 73 LEU E O 1
ATOM 2400 N N . SER E 3 15 ? -12.581 29.005 19.802 1.00 30.74 74 SER E N 1
ATOM 2401 C CA . SER E 3 15 ? -12.501 28.364 21.117 1.00 31.05 74 SER E CA 1
ATOM 2402 C C . SER E 3 15 ? -13.691 27.478 21.367 1.00 35.25 74 SER E C 1
ATOM 2403 O O . SER E 3 15 ? -13.533 26.474 22.056 1.00 34.93 74 SER E O 1
ATOM 2406 N N . GLN E 3 16 ? -14.894 27.861 20.860 1.00 32.23 75 GLN E N 1
ATOM 2407 C CA . GLN E 3 16 ? -16.092 27.061 21.102 1.00 33.48 75 GLN E CA 1
ATOM 2408 C C . GLN E 3 16 ? -15.985 25.734 20.365 1.00 42.05 75 GLN E C 1
ATOM 2409 O O . GLN E 3 16 ? -16.278 24.697 20.969 1.00 43.88 75 GLN E O 1
ATOM 2415 N N . VAL E 3 17 ? -15.511 25.757 19.086 1.00 39.25 76 VAL E N 1
ATOM 2416 C CA . VAL E 3 17 ? -15.367 24.547 18.270 1.00 40.85 76 VAL E CA 1
ATOM 2417 C C . VAL E 3 17 ? -14.228 23.666 18.823 1.00 44.44 76 VAL E C 1
ATOM 2418 O O . VAL E 3 17 ? -14.386 22.445 18.862 1.00 46.62 76 VAL E O 1
ATOM 2422 N N . LEU E 3 18 ? -13.124 24.268 19.302 1.00 38.85 77 LEU E N 1
ATOM 2423 C CA . LEU E 3 18 ? -12.025 23.501 19.899 1.00 39.03 77 LEU E CA 1
ATOM 2424 C C . LEU E 3 18 ? -12.418 22.893 21.252 1.00 45.97 77 LEU E C 1
ATOM 2425 O O . LEU E 3 18 ? -11.803 21.910 21.664 1.00 47.52 77 LEU E O 1
ATOM 2430 N N . ALA E 3 19 ? -13.433 23.463 21.941 1.00 43.72 78 ALA E N 1
ATOM 2431 C CA . ALA E 3 19 ? -13.876 22.958 23.241 1.00 46.02 78 ALA E CA 1
ATOM 2432 C C . ALA E 3 19 ? -14.670 21.649 23.101 1.00 53.51 78 ALA E C 1
ATOM 2433 O O . ALA E 3 19 ? -14.407 20.711 23.853 1.00 56.01 78 ALA E O 1
ATOM 2435 N N . ARG E 3 20 ? -15.648 21.596 22.161 1.00 50.45 79 ARG E N 1
ATOM 2436 C CA . ARG E 3 20 ? -16.494 20.430 21.867 1.00 89.37 79 ARG E CA 1
ATOM 2437 C C . ARG E 3 20 ? -17.363 20.707 20.643 1.00 111.92 79 ARG E C 1
ATOM 2438 O O . ARG E 3 20 ? -18.119 21.679 20.626 1.00 70.49 79 ARG E O 1
ATOM 2440 N N . LYS F 3 2 ? -8.898 12.068 14.512 1.00 63.32 61 LYS F N 1
ATOM 2441 C CA . LYS F 3 2 ? -8.309 13.073 15.393 1.00 63.89 61 LYS F CA 1
ATOM 2442 C C . LYS F 3 2 ? -9.443 13.914 16.055 1.00 67.47 61 LYS F C 1
ATOM 2443 O O . LYS F 3 2 ? -9.679 15.066 15.674 1.00 70.28 61 LYS F O 1
ATOM 2449 N N . ASP F 3 3 ? -10.167 13.293 17.025 1.00 60.37 62 ASP F N 1
ATOM 2450 C CA . ASP F 3 3 ? -11.285 13.868 17.806 1.00 59.13 62 ASP F CA 1
ATOM 2451 C C . ASP F 3 3 ? -11.413 13.143 19.164 1.00 57.57 62 ASP F C 1
ATOM 2452 O O . ASP F 3 3 ? -11.529 11.917 19.169 1.00 54.92 62 ASP F O 1
ATOM 2457 N N . PRO F 3 4 ? -11.423 13.865 20.313 1.00 53.08 63 PRO F N 1
ATOM 2458 C CA . PRO F 3 4 ? -11.487 13.174 21.618 1.00 50.98 63 PRO F CA 1
ATOM 2459 C C . PRO F 3 4 ? -12.783 12.388 21.872 1.00 53.28 63 PRO F C 1
ATOM 2460 O O . PRO F 3 4 ? -12.708 11.351 22.521 1.00 50.18 63 PRO F O 1
ATOM 2464 N N . ASN F 3 5 ? -13.945 12.835 21.336 1.00 51.57 64 ASN F N 1
ATOM 2465 C CA . ASN F 3 5 ? -15.213 12.115 21.534 1.00 50.80 64 ASN F CA 1
ATOM 2466 C C . ASN F 3 5 ? -15.176 10.739 20.851 1.00 52.31 64 ASN F C 1
ATOM 2467 O O . ASN F 3 5 ? -15.646 9.759 21.438 1.00 51.63 64 ASN F O 1
ATOM 2472 N N . GLU F 3 6 ? -14.589 10.679 19.638 1.00 47.10 65 GLU F N 1
ATOM 2473 C CA . GLU F 3 6 ? -14.408 9.490 18.808 1.00 45.80 65 GLU F CA 1
ATOM 2474 C C . GLU F 3 6 ? -13.474 8.483 19.511 1.00 46.08 65 GLU F C 1
ATOM 2475 O O . GLU F 3 6 ? -13.872 7.336 19.690 1.00 45.49 65 GLU F O 1
ATOM 2481 N N . VAL F 3 7 ? -12.263 8.918 19.949 1.00 40.62 66 VAL F N 1
ATOM 2482 C CA . VAL F 3 7 ? -11.303 8.102 20.713 1.00 38.05 66 VAL F CA 1
ATOM 2483 C C . VAL F 3 7 ? -12.000 7.602 22.003 1.00 38.06 66 VAL F C 1
ATOM 2484 O O . VAL F 3 7 ? -11.874 6.426 22.358 1.00 36.56 66 VAL F O 1
ATOM 2488 N N . ARG F 3 8 ? -12.771 8.473 22.672 1.00 33.16 67 ARG F N 1
ATOM 2489 C CA . ARG F 3 8 ? -13.491 8.057 23.880 1.00 32.04 67 ARG F CA 1
ATOM 2490 C C . ARG F 3 8 ? -14.434 6.897 23.540 1.00 33.21 67 ARG F C 1
ATOM 2491 O O . ARG F 3 8 ? -14.263 5.827 24.120 1.00 30.67 67 ARG F O 1
ATOM 2499 N N . SER F 3 9 ? -15.338 7.064 22.527 1.00 30.10 68 SER F N 1
ATOM 2500 C CA . SER F 3 9 ? -16.293 6.005 22.197 1.00 29.71 68 SER F CA 1
ATOM 2501 C C . SER F 3 9 ? -15.591 4.773 21.632 1.00 32.59 68 SER F C 1
ATOM 2502 O O . SER F 3 9 ? -15.978 3.657 21.990 1.00 31.11 68 SER F O 1
ATOM 2505 N N . PHE F 3 10 ? -14.524 4.962 20.832 1.00 30.17 69 PHE F N 1
ATOM 2506 C CA . PHE F 3 10 ? -13.759 3.838 20.282 1.00 29.48 69 PHE F CA 1
ATOM 2507 C C . PHE F 3 10 ? -13.145 2.974 21.398 1.00 34.24 69 PHE F C 1
ATOM 2508 O O . PHE F 3 10 ? -13.317 1.753 21.393 1.00 34.65 69 PHE F O 1
ATOM 2516 N N . LEU F 3 11 ? -12.452 3.605 22.364 1.00 29.86 70 LEU F N 1
ATOM 2517 C CA . LEU F 3 11 ? -11.819 2.879 23.446 1.00 28.05 70 LEU F CA 1
ATOM 2518 C C . LEU F 3 11 ? -12.887 2.280 24.370 1.00 31.68 70 LEU F C 1
ATOM 2519 O O . LEU F 3 11 ? -12.648 1.212 24.919 1.00 30.93 70 LEU F O 1
ATOM 2524 N N . GLN F 3 12 ? -14.105 2.872 24.432 1.00 29.34 71 GLN F N 1
ATOM 2525 C CA . GLN F 3 12 ? -15.184 2.273 25.227 1.00 29.79 71 GLN F CA 1
ATOM 2526 C C . GLN F 3 12 ? -15.618 0.978 24.542 1.00 33.59 71 GLN F C 1
ATOM 2527 O O . GLN F 3 12 ? -15.721 -0.051 25.207 1.00 35.22 71 GLN F O 1
ATOM 2533 N N . ASP F 3 13 ? -15.768 1.021 23.199 1.00 28.87 72 ASP F N 1
ATOM 2534 C CA . ASP F 3 13 ? -16.168 -0.092 22.342 1.00 29.23 72 ASP F CA 1
ATOM 2535 C C . ASP F 3 13 ? -15.163 -1.234 22.388 1.00 31.92 72 ASP F C 1
ATOM 2536 O O . ASP F 3 13 ? -15.561 -2.402 22.525 1.00 32.43 72 ASP F O 1
ATOM 2541 N N . LEU F 3 14 ? -13.861 -0.902 22.268 1.00 25.26 73 LEU F N 1
ATOM 2542 C CA . LEU F 3 14 ? -12.809 -1.887 22.284 1.00 24.59 73 LEU F CA 1
ATOM 2543 C C . LEU F 3 14 ? -12.703 -2.595 23.654 1.00 28.29 73 LEU F C 1
ATOM 2544 O O . LEU F 3 14 ? -12.631 -3.828 23.682 1.00 28.20 73 LEU F O 1
ATOM 2549 N N . SER F 3 15 ? -12.749 -1.856 24.776 1.00 22.71 74 SER F N 1
ATOM 2550 C CA . SER F 3 15 ? -12.644 -2.488 26.098 1.00 22.12 74 SER F CA 1
ATOM 2551 C C . SER F 3 15 ? -13.820 -3.418 26.348 1.00 30.88 74 SER F C 1
ATOM 2552 O O . SER F 3 15 ? -13.634 -4.461 26.953 1.00 32.62 74 SER F O 1
ATOM 2555 N N . GLN F 3 16 ? -15.016 -3.058 25.854 1.00 27.38 75 GLN F N 1
ATOM 2556 C CA . GLN F 3 16 ? -16.217 -3.873 25.976 1.00 29.83 75 GLN F CA 1
ATOM 2557 C C . GLN F 3 16 ? -16.052 -5.198 25.212 1.00 37.62 75 GLN F C 1
ATOM 2558 O O . GLN F 3 16 ? -16.329 -6.260 25.788 1.00 38.20 75 GLN F O 1
ATOM 2564 N N . VAL F 3 17 ? -15.601 -5.135 23.913 1.00 34.57 76 VAL F N 1
ATOM 2565 C CA . VAL F 3 17 ? -15.423 -6.336 23.083 1.00 35.53 76 VAL F CA 1
ATOM 2566 C C . VAL F 3 17 ? -14.299 -7.211 23.658 1.00 38.74 76 VAL F C 1
ATOM 2567 O O . VAL F 3 17 ? -14.497 -8.418 23.795 1.00 41.42 76 VAL F O 1
ATOM 2571 N N . LEU F 3 18 ? -13.163 -6.610 24.049 1.00 32.63 77 LEU F N 1
ATOM 2572 C CA . LEU F 3 18 ? -12.036 -7.354 24.618 1.00 33.14 77 LEU F CA 1
ATOM 2573 C C . LEU F 3 18 ? -12.388 -8.040 25.929 1.00 40.14 77 LEU F C 1
ATOM 2574 O O . LEU F 3 18 ? -11.855 -9.120 26.196 1.00 40.92 77 LEU F O 1
ATOM 2579 N N . ALA F 3 19 ? -13.261 -7.415 26.759 1.00 38.78 78 ALA F N 1
ATOM 2580 C CA . ALA F 3 19 ? -13.643 -7.972 28.061 1.00 42.04 78 ALA F CA 1
ATOM 2581 C C . ALA F 3 19 ? -14.616 -9.151 27.928 1.00 51.45 78 ALA F C 1
ATOM 2582 O O . ALA F 3 19 ? -14.608 -10.041 28.785 1.00 55.44 78 ALA F O 1
ATOM 2584 N N . ARG F 3 20 ? -15.452 -9.148 26.879 1.00 47.45 79 ARG F N 1
ATOM 2585 C CA . ARG F 3 20 ? -16.439 -10.195 26.600 1.00 70.60 79 ARG F CA 1
ATOM 2586 C C . ARG F 3 20 ? -15.758 -11.489 26.160 1.00 96.72 79 ARG F C 1
ATOM 2587 O O . ARG F 3 20 ? -15.546 -12.382 26.979 1.00 59.86 79 ARG F O 1
#

Organism: Saccharomyces cerevisiae (strain ATCC 204508 / S288c) (NCBI:txid559292)

Foldseek 3Di:
DVVVVLVVCCVVFVWDWDQDPPDNQWIKIFHDPVSQKIWIAGDPPPGGTDAIVVGDDVVLVVVLSCCCPPVVDPPVSCVSRVVRNVVVD/DDPVVVVVVVVVVLVWDDDVVQQWIWRQAVVRDIDIGHNPDPDDPVRVVVVRVVGSDD/DDPVVVQVVCCVVFVWDWDQDPPDNQWIKIFHDPVSQKIWIAGDPPPGGTDAIVVGDDVVLVVVLSCCCVPVVDPPVSCVSRVVRNVVVD/DVVVVVVVVVVVVLQWDDDVVQQWIWRAAVRDIDIDHNPDPDDPVRVVVVRVVRSDD/DVVVVVVVVVVVVVVVVD/DDPVCVVVVVVVVVVVVVD

Nearest PDB structures (foldseek):
  4geq-assembly1_A  TM=1.010E+00  e=3.938E-17  Saccharomyces cerevisiae S288C
  5td8-assembly1_D  TM=9.408E-01  e=2.779E-13  Saccharomyces cerevisiae S288C
  5tcs-assembly1_D  TM=9.334E-01  e=8.614E-13  Saccharomyces cerevisiae S288C
  8v10-assembly1_D  TM=9.213E-01  e=4.315E-13  Saccharomyces cerevisiae
  8v11-assembly2_H  TM=9.098E-01  e=1.615E-12  Saccharomyces cerevisiae

B-factor: mean 37.25, std 15.91, range [12.19, 119.87]

InterPro domains:
  IPR038066 Spc24, Fungi, globular domain superfamily [SSF143026] (133-221)

Secondary structure (DSSP, 8-state):
-HHHHHHHHHHHH-EEEEE-SS-TTEEEEEESTT--EEEEEE-SSS-SEEEEES---HHHHHHHHHHHHTS--HHHHHHHHHHHHHHH-/--HHHHHHHHHHHTTEEEEGGGTEEEEE---S-EEEEESSSS--HHHHHHHHHHTT--/--HHHHHHHHHHHH-EEEEE-SS-TTEEEEEESTT--EEEEEE-SSS-SEEEEES---HHHHHHHHHHHHTS--HHHHHHHHHHHHHHH-/-HHHHHHHHHHHHTTEEEEGGGTEEEEE---SEEEEESSSS--HHHHHHHHHHTT--/-HHHHHHHHHHHHHHHH-/--HHHHHHHHHHHHHHHH-

Solvent-accessible surface area: 16817 Å² total; per-residue (Å²): 143,62,55,61,55,9,56,28,4,40,112,6,0,24,0,66,4,70,66,16,78,95,64,94,53,7,0,42,0,6,1,24,82,119,54,34,1,50,0,3,0,3,6,97,61,115,76,16,6,9,93,15,82,18,88,18,73,115,174,20,77,62,60,0,75,64,17,0,45,40,29,0,40,16,22,35,0,0,17,45,0,41,85,37,0,85,90,56,129,134,83,63,24,104,29,17,6,71,2,0,119,67,10,12,0,86,28,35,89,170,95,66,40,0,37,0,79,63,90,44,63,90,90,31,85,6,58,26,106,66,158,63,61,58,162,99,15,11,127,35,0,13,68,63,33,28,134,131,109,48,52,41,45,8,54,20,4,37,42,2,0,12,0,72,2,36,30,13,73,96,65,98,55,7,1,38,0,7,4,25,109,119,62,32,1,46,0,4,0,3,5,112,57,93,76,15,7,9,93,14,83,18,87,18,74,115,71,20,75,62,62,0,78,90,7,0,52,90,102,11,56,14,21,28,0,0,16,40,0,43,85,36,0,86,91,56,131,100,100,24,15,99,34,3,7,46,0,0,121,66,9,11,0,82,29,35,70,169,94,66,39,0,36,0,79,93,124,72,91,88,35,84,6,58,25,106,64,160,62,60,40,162,100,12,11,102,30,0,11,104,58,33,28,254,97,46,112,121,15,82,55,32,3,63,66,0,4,115,54,20,49,115,137,54,45,104,112,13,80,53,27,1,68,65,0,4,119,39,19,46,124